Protein 4JGU (pdb70)

InterPro domains:
  IPR000601 PKD domain [PF18911] (728-806)
  IPR000601 PKD domain [PF18911] (814-897)
  IPR000601 PKD domain [PS50093] (727-808)
  IPR000601 PKD domain [PS50093] (816-905)
  IPR002169 Peptidase M9A/M9B, collagenase, bacterial [PF01752] (253-583)
  IPR002169 Peptidase M9A/M9B, collagenase, bacterial [PR00931] (114-132)
  IPR002169 Peptidase M9A/M9B, collagenase, bacterial [PR00931] (400-414)
  IPR002169 Peptidase M9A/M9B, collagenase, bacterial [PR00931] (417-433)
  IPR002169 Peptidase M9A/M9B, collagenase, bacterial [PR00931] (454-472)
  IPR002169 Peptidase M9A/M9B, collagenase, bacterial [PR00931] (480-495)
  IPR007280 Peptidase, C-terminal, archaeal/bacterial [PF04151] (937-1002)
  IPR013320 Concanavalin A-like lectin/glucanase domain superfamily [SSF49899] (644-787)
  IPR013661 Peptidase M9, collagenase, N-terminal domain [PF08453] (48-227)
  IPR013783 Immunoglobulin-like fold [G3DSA:2.60.40.10] (725-808)
  IPR013783 Immunoglobulin-like fold [G3DSA:2.60.40.10] (809-900)
  IPR022409 PKD/Chitinase domain [SM00089] (729-811)
  IPR022409 PKD/Chitinase domain [SM00089] (818-901)
  IPR035986 PKD domain superfamily [SSF49299] (751-805)
  IPR035986 PKD domain superfamily [SSF49299] (816-903)
  IPR041379 Collagenase ColG-like, catalytic helper subdomain [PF18496] (605-720)

Solvent-accessible surface area: 11789 Å² total; per-residue (Å²): 162,163,173,169,91,120,97,120,27,115,88,6,58,6,64,22,87,4,37,140,72,12,36,49,86,112,134,17,52,0,100,0,136,24,10,32,10,32,76,42,69,43,61,22,33,77,0,41,7,35,53,80,40,132,113,11,95,96,50,52,0,46,23,47,2,105,152,108,30,101,29,77,0,27,0,87,1,71,2,72,46,42,53,92,23,90,102,71,54,110,0,109,3,58,131,153,170,170,164,93,117,97,113,27,120,86,7,55,6,99,15,110,10,55,183,72,11,35,42,38,98,162,16,55,0,86,0,121,51,13,104,11,61,76,42,70,45,64,23,34,62,0,40,6,35,52,77,24,101,110,13,96,96,64,41,0,57,21,34,0,56,150,101,29,103,31,75,0,27,0,88,0,77,1,72,45,42,50,80,23,100,101,77,68,126,0,111,3,56,128

Structure (mmCIF, N/CA/C/O backbone):
data_4JGU
#
_entry.id   4JGU
#
_cell.length_a   49.387
_cell.length_b   38.869
_cell.length_c   54.657
_cell.angle_alpha   90.00
_cell.angle_beta   98.43
_cell.angle_gamma   90.00
#
_symmetry.space_group_name_H-M   'P 1 21 1'
#
loop_
_entity.id
_entity.type
_entity.pdbx_description
1 polymer 'ColH protein'
2 non-polymer 'CALCIUM ION'
3 non-polymer 'SULFATE ION'
4 water water
#
loop_
_atom_site.group_PDB
_atom_site.id
_atom_site.type_symbol
_atom_site.label_atom_id
_atom_site.label_alt_id
_atom_site.label_comp_id
_atom_site.label_asym_id
_atom_site.label_entity_id
_atom_site.label_seq_id
_atom_site.pdbx_PDB_ins_code
_atom_site.Cartn_x
_atom_site.Cartn_y
_atom_site.Cartn_z
_atom_site.occupancy
_atom_site.B_iso_or_equiv
_atom_site.auth_seq_id
_atom_site.auth_comp_id
_atom_site.auth_asym_id
_atom_site.auth_atom_id
_atom_site.pdbx_PDB_model_num
ATOM 1 N N . ALA A 1 1 ? 40.163 29.004 -39.199 1.00 30.04 766 ALA A N 1
ATOM 2 C CA . ALA A 1 1 ? 38.777 28.434 -39.118 1.00 26.15 766 ALA A CA 1
ATOM 3 C C . ALA A 1 1 ? 38.007 28.954 -37.879 1.00 23.39 766 ALA A C 1
ATOM 4 O O . ALA A 1 1 ? 38.536 28.865 -36.724 1.00 23.52 766 ALA A O 1
ATOM 6 N N . GLU A 1 2 ? 36.806 29.507 -38.100 1.00 20.85 767 GLU A N 1
ATOM 7 C CA . GLU A 1 2 ? 35.903 29.928 -36.983 1.00 20.72 767 GLU A CA 1
ATOM 8 C C . GLU A 1 2 ? 35.404 28.714 -36.191 1.00 17.33 767 GLU A C 1
ATOM 9 O O . GLU A 1 2 ? 35.199 27.653 -36.730 1.00 16.57 767 GLU A O 1
ATOM 15 N N . ILE A 1 3 ? 35.220 28.919 -34.896 1.00 15.46 768 ILE A N 1
ATOM 16 C CA . ILE A 1 3 ? 34.594 27.915 -34.078 1.00 12.70 768 ILE A CA 1
ATOM 17 C C . ILE A 1 3 ? 33.143 27.726 -34.521 1.00 13.18 768 ILE A C 1
ATOM 18 O O . ILE A 1 3 ? 32.381 28.705 -34.723 1.00 15.85 768 ILE A O 1
ATOM 23 N N . LYS A 1 4 ? 32.725 26.485 -34.686 1.00 11.20 769 LYS A N 1
ATOM 24 C CA . LYS A 1 4 ? 31.362 26.159 -35.086 1.00 12.18 769 LYS A CA 1
ATOM 25 C C . LYS A 1 4 ? 30.484 26.051 -33.854 1.00 11.24 769 LYS A C 1
ATOM 26 O O . LYS A 1 4 ? 30.858 25.457 -32.845 1.00 12.31 769 LYS A O 1
ATOM 32 N N . ASP A 1 5 ? 29.302 26.620 -33.941 1.00 10.63 770 ASP A N 1
ATOM 33 C CA . ASP A 1 5 ? 28.405 26.622 -32.823 1.00 9.15 770 ASP A CA 1
ATOM 34 C C . ASP A 1 5 ? 27.835 25.207 -32.587 1.00 9.58 770 ASP A C 1
ATOM 35 O O . ASP A 1 5 ? 27.539 24.467 -33.547 1.00 11.61 770 ASP A O 1
ATOM 40 N N . LEU A 1 6 ? 27.591 24.854 -31.334 1.00 10.21 771 LEU A N 1
ATOM 41 C CA . LEU A 1 6 ? 26.907 23.611 -30.973 1.00 9.70 771 LEU A CA 1
ATOM 42 C C . LEU A 1 6 ? 25.559 23.442 -31.645 1.00 11.49 771 LEU A C 1
ATOM 43 O O . LEU A 1 6 ? 25.096 22.292 -31.832 1.00 12.05 771 LEU A O 1
ATOM 48 N N . SER A 1 7 ? 24.876 24.547 -31.964 1.00 11.74 772 SER A N 1
ATOM 49 C CA . SER A 1 7 ? 23.586 24.428 -32.633 1.00 13.97 772 SER A CA 1
ATOM 50 C C . SER A 1 7 ? 23.671 23.790 -34.012 1.00 13.65 772 SER A C 1
ATOM 51 O O . SER A 1 7 ? 22.630 23.315 -34.520 1.00 16.49 772 SER A O 1
ATOM 54 N N . GLU A 1 8 ? 24.867 23.739 -34.617 1.00 12.96 773 GLU A N 1
ATOM 55 C CA . GLU A 1 8 ? 25.082 23.105 -35.938 1.00 13.68 773 GLU A CA 1
ATOM 56 C C . GLU A 1 8 ? 25.297 21.601 -35.814 1.00 11.58 773 GLU A C 1
ATOM 57 O O . GLU A 1 8 ? 25.401 20.892 -36.851 1.00 14.32 773 GLU A O 1
ATOM 63 N N . ASN A 1 9 ? 25.367 21.070 -34.579 1.00 9.42 774 ASN A N 1
ATOM 64 C CA . ASN A 1 9 ? 25.641 19.626 -34.403 1.00 9.60 774 ASN A CA 1
ATOM 65 C C . ASN A 1 9 ? 24.545 18.790 -34.991 1.00 12.14 774 ASN A C 1
ATOM 66 O O . ASN A 1 9 ? 23.363 19.028 -34.725 1.00 14.74 774 ASN A O 1
ATOM 71 N N . LYS A 1 10 ? 24.934 17.763 -35.729 1.00 9.71 775 LYS A N 1
ATOM 72 C CA . LYS A 1 10 ? 23.967 16.731 -36.182 1.00 9.53 775 LYS A CA 1
ATOM 73 C C . LYS A 1 10 ? 23.736 15.704 -35.088 1.00 10.03 775 LYS A C 1
ATOM 74 O O . LYS A 1 10 ? 24.684 15.216 -34.450 1.00 9.52 775 LYS A O 1
ATOM 80 N N . LEU A 1 11 ? 22.459 15.380 -34.866 1.00 10.24 776 LEU A N 1
ATOM 81 C CA . LEU A 1 11 ? 22.095 14.462 -33.797 1.00 10.55 776 LEU A CA 1
ATOM 82 C C . LEU A 1 11 ? 22.417 13.005 -34.209 1.00 9.67 776 LEU A C 1
ATOM 83 O O . LEU A 1 11 ? 22.443 12.640 -35.404 1.00 10.62 776 LEU A O 1
ATOM 88 N N . PRO A 1 12 ? 22.507 12.130 -33.223 1.00 9.25 777 PRO A N 1
ATOM 89 C CA . PRO A 1 12 ? 22.736 10.729 -33.517 1.00 9.17 777 PRO A CA 1
ATOM 90 C C . PRO A 1 12 ? 21.512 10.088 -34.198 1.00 8.76 777 PRO A C 1
ATOM 91 O O . PRO A 1 12 ? 20.344 10.486 -33.945 1.00 9.42 777 PRO A O 1
ATOM 95 N N . VAL A 1 13 ? 21.800 9.176 -35.120 1.00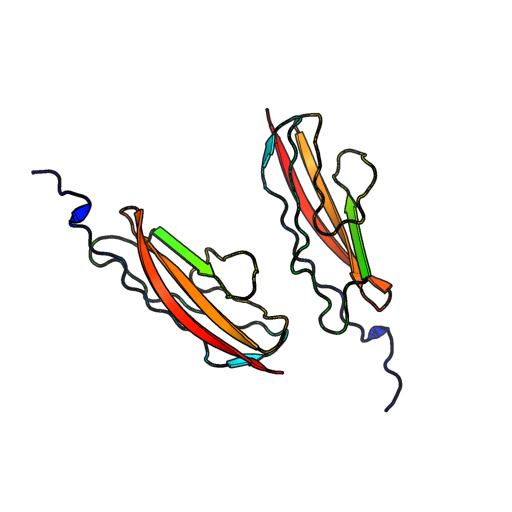 7.58 778 VAL A N 1
ATOM 96 C CA . VAL A 1 13 ? 20.789 8.416 -35.834 1.00 8.17 778 VAL A CA 1
ATOM 97 C C . VAL A 1 13 ? 20.708 7.013 -35.244 1.00 8.21 778 VAL A C 1
ATOM 98 O O . VAL A 1 13 ? 21.696 6.262 -35.271 1.00 7.67 778 VAL A O 1
ATOM 102 N N . ILE A 1 14 ? 19.553 6.669 -34.713 1.00 7.94 779 ILE A N 1
ATOM 103 C CA . ILE A 1 14 ? 19.388 5.412 -33.960 1.00 9.43 779 ILE A CA 1
ATOM 104 C C . ILE A 1 14 ? 18.985 4.263 -34.872 1.00 9.56 779 ILE A C 1
ATOM 105 O O . ILE A 1 14 ? 18.062 4.433 -35.722 1.00 10.19 779 ILE A O 1
ATOM 110 N N . TYR A 1 15 ? 19.718 3.145 -34.745 1.00 8.55 780 TYR A N 1
ATOM 111 C CA . TYR A 1 15 ? 19.263 1.892 -35.370 1.00 8.83 780 TYR A CA 1
ATOM 112 C C . TYR A 1 15 ? 18.896 1.012 -34.193 1.00 8.06 780 TYR A C 1
ATOM 113 O O . TYR A 1 15 ? 19.734 0.723 -33.314 1.00 10.66 780 TYR A O 1
ATOM 122 N N . MET A 1 16 ? 17.632 0.601 -34.130 1.00 8.35 781 MET A N 1
ATOM 123 C CA . MET A 1 16 ? 17.106 -0.085 -32.933 1.00 10.69 781 MET A CA 1
ATOM 124 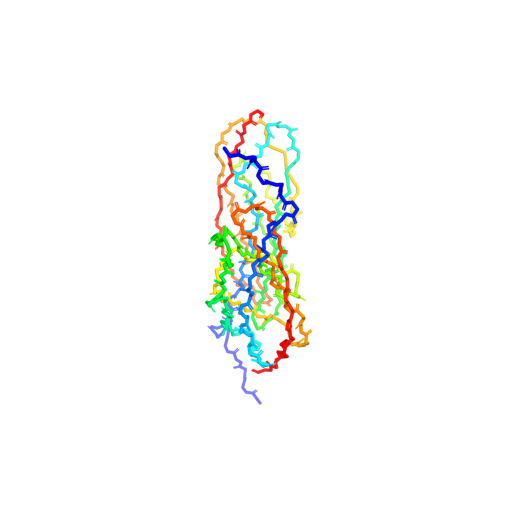C C . MET A 1 16 ? 16.384 -1.341 -33.382 1.00 11.28 781 MET A C 1
ATOM 125 O O . MET A 1 16 ? 15.402 -1.265 -34.127 1.00 14.80 781 MET A O 1
ATOM 130 N N . HIS A 1 17 ? 16.922 -2.485 -33.034 1.00 8.15 782 HIS A N 1
ATOM 131 C CA . HIS A 1 17 ? 16.261 -3.746 -33.376 1.00 10.11 782 HIS A CA 1
ATOM 132 C C . HIS A 1 17 ? 15.734 -4.426 -32.112 1.00 8.56 782 HIS A C 1
ATOM 133 O O . HIS A 1 17 ? 16.504 -4.877 -31.275 1.00 10.68 782 HIS A O 1
ATOM 140 N N . VAL A 1 18 ? 14.426 -4.394 -31.936 1.00 9.37 783 VAL A N 1
ATOM 141 C CA . VAL A 1 18 ? 13.721 -5.069 -30.873 1.00 8.71 783 VAL A CA 1
ATOM 142 C C . VAL A 1 18 ? 12.797 -6.084 -31.572 1.00 10.18 783 VAL A C 1
ATOM 143 O O . VAL A 1 18 ? 11.971 -5.707 -32.373 1.00 11.44 783 VAL A O 1
ATOM 147 N N . PRO A 1 19 ? 12.955 -7.405 -31.273 1.00 9.85 784 PRO A N 1
ATOM 148 C CA . PRO A 1 19 ? 11.992 -8.345 -31.937 1.00 11.63 784 PRO A CA 1
ATOM 149 C C . PRO A 1 19 ? 10.566 -8.087 -31.545 1.00 10.14 784 PRO A C 1
ATOM 150 O O . PRO A 1 19 ? 10.282 -7.581 -30.421 1.00 10.89 784 PRO A O 1
ATOM 154 N N . LYS A 1 20 ? 9.647 -8.385 -32.467 1.00 12.47 785 LYS A N 1
ATOM 155 C CA . LYS A 1 20 ? 8.248 -8.119 -32.184 1.00 13.34 785 LYS A CA 1
ATOM 156 C C . LYS A 1 20 ? 7.728 -9.024 -31.036 1.00 10.79 785 LYS A C 1
ATOM 157 O O . LYS A 1 20 ? 6.788 -8.625 -30.356 1.00 11.81 785 LYS A O 1
ATOM 163 N N . SER A 1 21 ? 8.339 -10.196 -30.858 1.00 11.65 786 SER A N 1
ATOM 164 C CA . SER A 1 21 ? 7.847 -11.197 -29.915 1.00 12.88 786 SER A CA 1
ATOM 165 C C . SER A 1 21 ? 9.034 -11.683 -29.076 1.00 11.81 786 SER A C 1
ATOM 166 O O . SER A 1 21 ? 10.192 -11.715 -29.536 1.00 14.01 786 SER A O 1
ATOM 169 N N . GLY A 1 22 ? 8.742 -12.070 -27.832 1.00 11.02 787 GLY A N 1
ATOM 170 C CA . GLY A 1 22 ? 9.695 -12.783 -27.016 1.00 13.12 787 GLY A CA 1
ATOM 171 C C . GLY A 1 22 ? 8.910 -13.694 -26.096 1.00 10.89 787 GLY A C 1
ATOM 172 O O . GLY A 1 22 ? 7.705 -13.613 -26.026 1.00 12.56 787 GLY A O 1
ATOM 173 N N . ALA A 1 23 ? 9.634 -14.570 -25.362 1.00 11.73 788 ALA A N 1
ATOM 174 C CA . ALA A 1 23 ? 9.003 -15.602 -24.563 1.00 10.97 788 ALA A CA 1
ATOM 175 C C . ALA A 1 23 ? 9.205 -15.341 -23.068 1.00 9.55 788 ALA A C 1
ATOM 176 O O . ALA A 1 23 ? 10.271 -14.888 -22.645 1.00 10.29 788 ALA A O 1
ATOM 178 N N . LEU A 1 24 ? 8.169 -15.644 -22.302 1.00 10.18 789 LEU A N 1
ATOM 179 C CA . LEU A 1 24 ? 8.214 -15.466 -20.873 1.00 9.76 789 LEU A CA 1
ATOM 180 C C . LEU A 1 24 ? 9.424 -16.174 -20.265 1.00 9.51 789 LEU A C 1
ATOM 181 O O . LEU A 1 24 ? 9.677 -17.349 -20.553 1.00 11.61 789 LEU A O 1
ATOM 186 N N . ASN A 1 25 ? 10.190 -15.449 -19.424 1.00 9.43 790 ASN A N 1
ATOM 187 C CA . ASN A 1 25 ? 11.328 -16.060 -18.715 1.00 11.70 790 ASN A CA 1
ATOM 188 C C . ASN A 1 25 ? 12.496 -16.519 -19.567 1.00 11.80 790 ASN A C 1
ATOM 189 O O . ASN A 1 25 ? 13.392 -17.200 -19.046 1.00 15.36 790 ASN A O 1
ATOM 194 N N . GLN A 1 26 ? 12.553 -16.091 -20.815 1.00 11.81 791 GLN A N 1
ATOM 195 C CA . GLN A 1 26 ? 13.629 -16.424 -21.731 1.00 12.07 791 GLN A CA 1
ATOM 196 C C . GLN A 1 26 ? 14.379 -15.199 -22.181 1.00 11.48 791 GLN A C 1
ATOM 197 O O . GLN A 1 26 ? 13.792 -14.203 -22.505 1.00 15.10 791 GLN A O 1
ATOM 203 N N . LYS A 1 27 ? 15.676 -15.262 -22.247 1.00 10.13 792 LYS A N 1
ATOM 204 C CA . LYS A 1 27 ? 16.496 -14.121 -22.676 1.00 9.44 792 LYS A CA 1
ATOM 205 C C . LYS A 1 27 ? 16.151 -13.690 -24.074 1.00 9.91 792 LYS A C 1
ATOM 206 O O . LYS A 1 27 ? 16.047 -14.515 -25.004 1.00 15.66 792 LYS A O 1
ATOM 214 N N . VAL A 1 28 ? 15.950 -12.387 -24.234 1.00 9.32 793 VAL A N 1
ATOM 215 C CA A VAL A 1 28 ? 15.860 -11.769 -25.567 0.70 9.93 793 VAL A CA 1
ATOM 216 C CA B VAL A 1 28 ? 15.848 -11.758 -25.556 0.30 9.23 793 VAL A CA 1
ATOM 217 C C . VAL A 1 28 ? 16.990 -10.742 -25.670 1.00 8.56 793 VAL A C 1
ATOM 218 O O . VAL A 1 28 ? 17.369 -10.155 -24.692 1.00 10.96 793 VAL A O 1
ATOM 225 N N . VAL A 1 29 ? 17.482 -10.509 -26.882 1.00 9.07 794 VAL A N 1
ATOM 226 C CA . VAL A 1 29 ? 18.552 -9.560 -27.129 1.00 7.06 794 VAL A CA 1
ATOM 227 C C . VAL A 1 29 ? 18.060 -8.445 -28.059 1.00 6.02 794 VAL A C 1
ATOM 228 O O . VAL A 1 29 ? 17.418 -8.720 -29.098 1.00 8.85 794 VAL A O 1
ATOM 232 N N . PHE A 1 30 ? 18.334 -7.182 -27.655 1.00 6.74 795 PHE A N 1
ATOM 233 C CA . PHE A 1 30 ? 18.023 -6.023 -28.470 1.00 5.73 795 PHE A CA 1
ATOM 234 C C . PHE A 1 30 ? 19.317 -5.470 -29.035 1.00 6.13 795 PHE A C 1
ATOM 235 O O . PHE A 1 30 ? 20.421 -5.609 -28.397 1.00 8.22 795 PHE A O 1
ATOM 243 N N . TYR A 1 31 ? 19.239 -4.870 -30.219 1.00 7.03 796 TYR A N 1
ATOM 244 C CA . TYR A 1 31 ? 20.472 -4.365 -30.832 1.00 7.62 796 TYR A CA 1
ATOM 245 C C . TYR A 1 31 ? 20.409 -2.881 -31.196 1.00 7.50 796 TYR A C 1
ATOM 246 O O . TYR A 1 31 ? 19.514 -2.431 -31.947 1.00 8.95 796 TYR A O 1
ATOM 255 N N . GLY A 1 32 ? 21.409 -2.157 -30.718 1.00 6.33 797 GLY A N 1
ATOM 256 C CA . GLY A 1 32 ? 21.631 -0.801 -31.156 1.00 6.70 797 GLY A CA 1
ATOM 257 C C . GLY A 1 32 ? 22.692 -0.673 -32.200 1.00 7.11 797 GLY A C 1
ATOM 258 O O . GLY A 1 32 ? 22.999 0.457 -32.615 1.00 7.47 797 GLY A O 1
ATOM 259 N N . LYS A 1 33 ? 23.302 -1.810 -32.612 1.00 7.15 798 LYS A N 1
ATOM 260 C CA . LYS A 1 33 ? 24.355 -1.827 -33.632 1.00 8.55 798 LYS A CA 1
ATOM 261 C C . LYS A 1 33 ? 23.946 -1.056 -34.862 1.00 7.11 798 LYS A C 1
ATOM 262 O O . LYS A 1 33 ? 22.818 -1.220 -35.363 1.00 8.98 798 LYS A O 1
ATOM 268 N N . GLY A 1 34 ? 24.884 -0.245 -35.350 1.00 7.29 799 GLY A N 1
ATOM 269 C CA . GLY A 1 34 ? 24.642 0.610 -36.516 1.00 7.59 799 GLY A CA 1
ATOM 270 C C . GLY A 1 34 ? 24.290 2.030 -36.167 1.00 6.26 799 GLY A C 1
ATOM 271 O O . GLY A 1 34 ? 24.479 2.929 -36.997 1.00 9.70 799 GLY A O 1
ATOM 272 N N . THR A 1 35 ? 23.796 2.259 -34.968 1.00 6.98 800 THR A N 1
ATOM 273 C CA . THR A 1 35 ? 23.557 3.627 -34.473 1.00 7.44 800 THR A CA 1
ATOM 274 C C . THR A 1 35 ? 24.854 4.439 -34.698 1.00 6.34 800 THR A C 1
ATOM 275 O O . THR A 1 35 ? 25.976 3.950 -34.462 1.00 8.06 800 THR A O 1
ATOM 279 N N . TYR A 1 36 ? 24.662 5.647 -35.202 1.00 7.08 801 TYR A N 1
ATOM 280 C CA . TYR A 1 36 ? 25.866 6.456 -35.605 1.00 7.31 801 TYR A CA 1
ATOM 281 C C . TYR A 1 36 ? 25.604 7.912 -35.457 1.00 7.05 801 TYR A C 1
ATOM 282 O O . TYR A 1 36 ? 24.439 8.343 -35.469 1.00 8.18 801 TYR A O 1
ATOM 291 N N . ASP A 1 37 ? 26.705 8.670 -35.387 1.00 7.55 802 ASP A N 1
ATOM 292 C CA . ASP A 1 37 ? 26.612 10.099 -35.337 1.00 9.34 802 ASP A CA 1
ATOM 293 C C . ASP A 1 37 ? 27.166 10.646 -36.655 1.00 10.41 802 ASP A C 1
ATOM 294 O O . ASP A 1 37 ? 28.373 10.510 -36.904 1.00 10.19 802 ASP A O 1
ATOM 299 N N . PRO A 1 38 ? 26.319 11.278 -37.496 1.00 8.82 803 PRO A N 1
ATOM 300 C CA . PRO A 1 38 ? 26.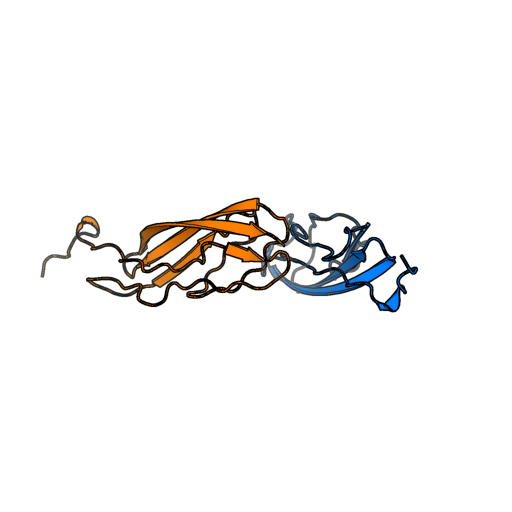809 11.686 -38.852 1.00 10.41 803 PRO A CA 1
ATOM 301 C C . PRO A 1 38 ? 28.060 12.572 -38.787 1.00 10.89 803 PRO A C 1
ATOM 302 O O . PRO A 1 38 ? 28.839 12.587 -39.752 1.00 13.66 803 PRO A O 1
ATOM 306 N N . ASP A 1 39 ? 28.214 13.386 -37.755 1.00 8.96 804 ASP A N 1
ATOM 307 C CA . ASP A 1 39 ? 29.370 14.280 -37.692 1.00 9.48 804 ASP A CA 1
ATOM 308 C C . ASP A 1 39 ? 30.203 14.096 -36.439 1.00 8.56 804 ASP A C 1
ATOM 309 O O . ASP A 1 39 ? 30.981 14.955 -36.028 1.00 11.21 804 ASP A O 1
ATOM 314 N N . GLY A 1 40 ? 30.230 12.878 -35.897 1.00 7.82 805 GLY A N 1
ATOM 315 C CA . GLY A 1 40 ? 30.991 12.629 -34.661 1.00 8.17 805 GLY A CA 1
ATOM 316 C C . GLY A 1 40 ? 30.983 11.173 -34.308 1.00 8.08 805 GLY A C 1
ATOM 317 O O . GLY A 1 40 ? 31.199 10.298 -35.170 1.00 10.12 805 GLY A O 1
ATOM 318 N N . SER A 1 41 ? 30.731 10.900 -33.037 1.00 7.47 806 SER A N 1
ATOM 319 C CA . SER A 1 41 ? 30.674 9.521 -32.614 1.00 8.70 806 SER A CA 1
ATOM 320 C C . SER A 1 41 ? 29.584 9.384 -31.552 1.00 6.71 806 SER A C 1
ATOM 321 O O . SER A 1 41 ? 29.144 10.361 -30.937 1.00 8.31 806 SER A O 1
ATOM 325 N N . ILE A 1 42 ? 29.215 8.131 -31.285 1.00 7.44 807 ILE A N 1
ATOM 326 C CA . ILE A 1 42 ? 28.260 7.816 -30.239 1.00 8.48 807 ILE A CA 1
ATOM 327 C C . ILE A 1 42 ? 28.960 7.762 -28.912 1.00 7.63 807 ILE A C 1
ATOM 328 O O . ILE A 1 42 ? 30.042 7.178 -28.782 1.00 10.24 807 ILE A O 1
ATOM 333 N N . ALA A 1 43 ? 28.383 8.449 -27.923 1.00 6.67 808 ALA A N 1
ATOM 334 C CA . ALA A 1 43 ? 28.941 8.485 -26.584 1.00 6.56 808 ALA A CA 1
ATOM 335 C C . ALA A 1 43 ? 28.205 7.623 -25.572 1.00 6.89 808 ALA A C 1
ATOM 336 O O . ALA A 1 43 ? 28.827 7.233 -24.583 1.00 9.71 808 ALA A O 1
ATOM 338 N N . GLY A 1 44 ? 26.917 7.326 -25.789 1.00 6.73 809 GLY A N 1
ATOM 339 C CA . GLY A 1 44 ? 26.202 6.473 -24.796 1.00 7.21 809 GLY A CA 1
ATOM 340 C C . GLY A 1 44 ? 24.825 6.035 -25.271 1.00 6.77 809 GLY A C 1
ATOM 341 O O . GLY A 1 44 ? 24.219 6.703 -26.130 1.00 7.84 809 GLY A O 1
ATOM 342 N N . TYR A 1 45 ? 24.395 4.902 -24.677 1.00 7.14 810 TYR A N 1
ATOM 343 C CA . TYR A 1 45 ? 23.105 4.299 -24.896 1.00 7.74 810 TYR A CA 1
ATOM 344 C C . TYR A 1 45 ? 22.359 4.223 -23.580 1.00 7.05 810 TYR A C 1
ATOM 345 O O . TYR A 1 45 ? 22.983 4.024 -22.512 1.00 7.46 810 TYR A O 1
ATOM 354 N N . GLN A 1 46 ? 21.027 4.300 -23.635 1.00 7.30 811 GLN A N 1
ATOM 355 C CA . GLN A 1 46 ? 20.217 4.097 -22.432 1.00 6.59 811 GLN A CA 1
ATOM 356 C C . GLN A 1 46 ? 18.909 3.403 -22.849 1.00 7.41 811 GLN A C 1
ATOM 357 O O . GLN A 1 46 ? 18.079 4.046 -23.533 1.00 7.23 811 GLN A O 1
ATOM 363 N N . TRP A 1 47 ? 18.768 2.134 -22.449 1.00 6.09 812 TRP A N 1
ATOM 364 C CA . TRP A 1 47 ? 17.562 1.357 -22.805 1.00 5.24 812 TRP A CA 1
ATOM 365 C C . TRP A 1 47 ? 16.648 1.276 -21.589 1.00 7.15 812 TRP A C 1
ATOM 366 O O . TRP A 1 47 ? 17.097 0.855 -20.516 1.00 7.67 812 TRP A O 1
ATOM 377 N N . ASP A 1 48 ? 15.391 1.597 -21.797 1.00 6.70 813 ASP A N 1
ATOM 378 C CA . ASP A 1 48 ? 14.330 1.338 -20.834 1.00 6.78 813 ASP A CA 1
ATOM 379 C C . ASP A 1 48 ? 13.559 0.143 -21.415 1.00 5.71 813 ASP A C 1
ATOM 380 O O . ASP A 1 48 ? 13.014 0.225 -22.526 1.00 7.20 813 ASP A O 1
ATOM 385 N N . PHE A 1 49 ? 13.555 -0.959 -20.692 1.00 6.70 814 PHE A N 1
ATOM 386 C CA . PHE A 1 49 ? 12.870 -2.195 -21.114 1.00 6.15 814 PHE A CA 1
ATOM 387 C C . PHE A 1 49 ? 11.377 -2.155 -21.017 1.00 6.06 814 PHE A C 1
ATOM 388 O O . PHE A 1 49 ? 10.672 -3.041 -21.568 1.00 7.45 814 PHE A O 1
ATOM 396 N N . GLY A 1 50 ? 10.862 -1.140 -20.334 1.00 7.05 815 GLY A N 1
ATOM 397 C CA . GLY A 1 50 ? 9.401 -0.951 -20.233 1.00 7.71 815 GLY A CA 1
ATOM 398 C C . GLY A 1 50 ? 8.719 -1.760 -19.135 1.00 8.22 815 GLY A C 1
ATOM 399 O O . GLY A 1 50 ? 7.481 -1.767 -19.090 1.00 9.78 815 GLY A O 1
ATOM 400 N N . ASP A 1 51 ? 9.495 -2.450 -18.308 1.00 7.69 816 ASP A N 1
ATOM 401 C CA . ASP A 1 51 ? 8.957 -3.310 -17.278 1.00 9.03 816 ASP A CA 1
ATOM 402 C C . ASP A 1 51 ? 9.416 -2.872 -15.851 1.00 8.13 816 ASP A C 1
ATOM 403 O O . ASP A 1 51 ? 9.249 -3.656 -14.913 1.00 11.78 816 ASP A O 1
ATOM 408 N N . GLY A 1 52 ? 9.981 -1.653 -15.703 1.00 8.38 817 GLY A N 1
ATOM 409 C CA . GLY A 1 52 ? 10.368 -1.174 -14.403 1.00 9.20 817 GLY A CA 1
ATOM 410 C C . GLY A 1 52 ? 11.761 -1.569 -13.985 1.00 9.47 817 GLY A C 1
ATOM 411 O O . GLY A 1 52 ? 12.188 -1.207 -12.900 1.00 11.71 817 GLY A O 1
ATOM 412 N N . SER A 1 53 ? 12.491 -2.273 -14.846 1.00 10.70 818 SER A N 1
ATOM 413 C CA . SER A 1 53 ? 13.850 -2.710 -14.548 1.00 9.53 818 SER A CA 1
ATOM 414 C C . SER A 1 53 ? 14.809 -1.532 -14.604 1.00 8.95 818 SER A C 1
ATOM 415 O O . SER A 1 53 ? 14.535 -0.496 -15.190 1.00 9.87 818 SER A O 1
ATOM 418 N N . ASP A 1 54 ? 15.968 -1.706 -14.016 1.00 9.99 819 ASP A N 1
ATOM 419 C CA . ASP A 1 54 ? 17.058 -0.705 -14.195 1.00 11.08 819 ASP A CA 1
ATOM 420 C C . ASP A 1 54 ? 17.355 -0.529 -15.696 1.00 9.56 819 ASP A C 1
ATOM 421 O O . ASP A 1 54 ? 17.356 -1.512 -16.433 1.00 9.73 819 ASP A O 1
ATOM 426 N N . PHE A 1 55 ? 17.607 0.694 -16.116 1.00 8.62 820 PHE A N 1
ATOM 427 C CA . PHE A 1 55 ? 17.968 0.919 -17.476 1.00 9.11 820 PHE A CA 1
ATOM 428 C C . PHE A 1 55 ? 19.332 0.275 -17.797 1.00 8.58 820 PHE A C 1
ATOM 429 O O . PHE A 1 55 ? 20.154 0.024 -16.897 1.00 12.87 820 PHE A O 1
ATOM 437 N N . SER A 1 56 ? 19.543 -0.009 -19.060 1.00 6.52 821 SER A N 1
ATOM 438 C CA . SER A 1 56 ? 20.833 -0.537 -19.518 1.00 6.61 821 SER A CA 1
ATOM 439 C C . SER A 1 56 ? 21.610 0.492 -20.319 1.00 6.74 821 SER A C 1
ATOM 440 O O . SER A 1 56 ? 21.064 1.191 -21.124 1.00 7.87 821 SER A O 1
ATOM 443 N N . SER A 1 57 ? 22.916 0.557 -20.077 1.00 7.34 822 SER A N 1
ATOM 444 C CA . SER A 1 57 ? 23.845 1.418 -20.818 1.00 6.82 822 SER A CA 1
ATOM 445 C C . SER A 1 57 ? 24.553 0.681 -21.947 1.00 5.97 822 SER A C 1
ATOM 446 O O . SER A 1 57 ? 25.439 1.231 -22.585 1.00 7.35 822 SER A O 1
ATOM 450 N N . GLU A 1 58 ? 24.129 -0.561 -22.206 1.00 6.55 823 GLU A N 1
ATOM 451 C CA . GLU A 1 58 ? 24.782 -1.404 -23.225 1.00 6.91 823 GLU A CA 1
ATOM 452 C C . GLU A 1 58 ? 24.316 -1.004 -24.634 1.00 7.54 823 GLU A C 1
ATOM 453 O O . GLU A 1 58 ? 23.213 -0.502 -24.803 1.00 7.75 823 GLU A O 1
ATOM 459 N N . GLN A 1 59 ? 25.114 -1.322 -25.645 1.00 6.32 824 GLN A N 1
ATOM 460 C CA . GLN A 1 59 ? 24.660 -1.143 -27.015 1.00 5.98 824 GLN A CA 1
ATOM 461 C C . GLN A 1 59 ? 23.600 -2.196 -27.347 1.00 5.30 824 GLN A C 1
ATOM 462 O O . GLN A 1 59 ? 22.605 -1.838 -28.012 1.00 6.29 824 GLN A O 1
ATOM 468 N N . ASN A 1 60 ? 23.862 -3.447 -26.977 1.00 6.00 825 ASN A N 1
ATOM 469 C CA . ASN A 1 60 ? 23.030 -4.571 -27.432 1.00 6.20 825 ASN A CA 1
ATOM 470 C C . ASN A 1 60 ? 22.662 -5.454 -26.203 1.00 6.13 825 ASN A C 1
ATOM 471 O O . ASN A 1 60 ? 23.214 -6.557 -25.978 1.00 7.55 825 ASN A O 1
ATOM 476 N N . PRO A 1 61 ? 21.744 -4.967 -25.359 1.00 6.83 826 PRO A N 1
ATOM 477 C CA . PRO A 1 61 ? 21.445 -5.626 -24.081 1.00 7.05 826 PRO A CA 1
ATOM 478 C C . PRO A 1 61 ? 20.625 -6.890 -24.248 1.00 6.35 826 PRO A C 1
ATOM 479 O O . PRO A 1 61 ? 19.752 -7.002 -25.132 1.00 7.50 826 PRO A O 1
ATOM 483 N N . SER A 1 62 ? 20.856 -7.853 -23.351 1.00 7.91 827 SER A N 1
ATOM 484 C CA . SER A 1 62 ? 19.946 -8.986 -23.216 1.00 7.85 827 SER A CA 1
ATOM 485 C C . SER A 1 62 ? 19.023 -8.688 -22.014 1.00 8.04 827 SER A C 1
ATOM 486 O O . SER A 1 62 ? 19.383 -7.950 -21.103 1.00 10.72 827 SER A O 1
ATOM 490 N N . HIS A 1 63 ? 17.862 -9.307 -22.023 1.00 7.37 828 HIS A N 1
ATOM 491 C CA . HIS A 1 63 ? 16.884 -9.030 -20.949 1.00 8.43 828 HIS A CA 1
ATOM 492 C C . HIS A 1 63 ? 15.917 -10.198 -20.856 1.00 7.94 828 HIS A C 1
ATOM 493 O O . HIS A 1 63 ? 15.658 -10.899 -21.864 1.00 9.56 828 HIS A O 1
ATOM 500 N N . VAL A 1 64 ? 15.419 -10.432 -19.652 1.00 8.45 829 VAL A N 1
ATOM 501 C CA . VAL A 1 64 ? 14.383 -11.455 -19.412 1.00 8.22 829 VAL A CA 1
ATOM 502 C C . VAL A 1 64 ? 13.136 -10.737 -18.932 1.00 8.07 829 VAL A C 1
ATOM 503 O O . VAL A 1 64 ? 13.149 -10.033 -17.911 1.00 10.59 829 VAL A O 1
ATOM 507 N N . TYR A 1 65 ? 12.002 -10.931 -19.631 1.00 7.42 830 TYR A N 1
ATOM 508 C CA . TYR A 1 65 ? 10.757 -10.405 -19.149 1.00 6.34 830 TYR A CA 1
ATOM 509 C C . TYR A 1 65 ? 10.018 -11.503 -18.333 1.00 7.26 830 TYR A C 1
ATOM 510 O O . TYR A 1 65 ? 9.920 -12.649 -18.778 1.00 8.91 830 TYR A O 1
ATOM 519 N N . THR A 1 66 ? 9.549 -11.146 -17.150 1.00 8.05 831 THR A N 1
ATOM 520 C CA . THR A 1 66 ? 9.020 -12.119 -16.185 1.00 7.84 831 THR A CA 1
ATOM 521 C C . THR A 1 66 ? 7.537 -12.097 -16.037 1.00 8.44 831 THR A C 1
ATOM 522 O O . THR A 1 66 ? 6.979 -12.751 -15.139 1.00 9.73 831 THR A O 1
ATOM 526 N N . LYS A 1 67 ? 6.856 -11.415 -16.952 1.00 8.08 832 LYS A N 1
ATOM 527 C CA . LYS A 1 67 ? 5.385 -11.497 -17.075 1.00 8.24 832 LYS A CA 1
ATOM 528 C C . LYS A 1 67 ? 4.986 -11.338 -18.535 1.00 8.02 832 LYS A C 1
ATOM 529 O O . LYS A 1 67 ? 5.629 -10.588 -19.262 1.00 8.99 832 LYS A O 1
ATOM 535 N N . LYS A 1 68 ? 3.943 -12.048 -18.980 1.00 8.84 833 LYS A N 1
ATOM 536 C CA . LYS A 1 68 ? 3.398 -11.807 -20.316 1.00 8.37 833 LYS A CA 1
ATOM 537 C C . LYS A 1 68 ? 2.872 -10.402 -20.437 1.00 10.89 833 LYS A C 1
ATOM 538 O O . LYS A 1 68 ? 2.446 -9.811 -19.438 1.00 13.26 833 LYS A O 1
ATOM 544 N N . GLY A 1 69 ? 2.856 -9.898 -21.668 1.00 12.56 834 GLY A N 1
ATOM 545 C CA . GLY A 1 69 ? 2.258 -8.558 -21.916 1.00 13.67 834 GLY A CA 1
ATOM 546 C C . GLY A 1 69 ? 3.000 -7.859 -23.028 1.00 10.45 834 GLY A C 1
ATOM 547 O O . GLY A 1 69 ? 3.937 -8.430 -23.602 1.00 11.67 834 GLY A O 1
ATOM 548 N N . GLU A 1 70 ? 2.614 -6.618 -23.288 1.00 12.72 835 GLU A N 1
ATOM 549 C CA . GLU A 1 70 ? 3.264 -5.802 -24.316 1.00 12.33 835 GLU A CA 1
ATOM 550 C C . GLU A 1 70 ? 4.071 -4.753 -23.573 1.00 12.88 835 GLU A C 1
ATOM 551 O O . GLU A 1 70 ? 3.580 -4.213 -22.574 1.00 16.93 835 GLU A O 1
ATOM 557 N N . TYR A 1 71 ? 5.320 -4.546 -23.969 1.00 9.08 836 TYR A N 1
ATOM 558 C CA . TYR A 1 71 ? 6.204 -3.617 -23.308 1.00 8.61 836 TYR A CA 1
ATOM 559 C C . TYR A 1 71 ? 6.702 -2.617 -24.323 1.00 8.36 836 TYR A C 1
ATOM 560 O O . TYR A 1 71 ? 7.072 -3.036 -25.460 1.00 10.26 836 TYR A O 1
ATOM 569 N N . THR A 1 72 ? 6.723 -1.353 -23.911 1.00 8.29 837 THR A N 1
ATOM 570 C CA . THR A 1 72 ? 7.343 -0.307 -24.745 1.00 7.24 837 THR A CA 1
ATOM 571 C C . THR A 1 72 ? 8.807 -0.206 -24.337 1.00 9.17 837 THR A C 1
ATOM 572 O O . THR A 1 72 ? 9.131 0.081 -23.162 1.00 8.98 837 THR A O 1
ATOM 576 N N . VAL A 1 73 ? 9.681 -0.358 -25.334 1.00 7.86 838 VAL A N 1
ATOM 577 C CA . VAL A 1 73 ? 11.113 -0.249 -25.134 1.00 7.96 838 VAL A CA 1
ATOM 578 C C . VAL A 1 73 ? 11.521 1.116 -25.650 1.00 7.68 838 VAL A C 1
ATOM 579 O O . VAL A 1 73 ? 11.205 1.474 -26.777 1.00 8.45 838 VAL A O 1
ATOM 583 N N . THR A 1 74 ? 12.261 1.850 -24.819 1.00 7.21 839 THR A N 1
ATOM 584 C CA . THR A 1 74 ? 12.747 3.153 -25.253 1.00 9.23 839 THR A CA 1
ATOM 585 C C . THR A 1 74 ? 14.259 3.164 -25.258 1.00 7.43 839 THR A C 1
ATOM 586 O O . THR A 1 74 ? 14.865 2.794 -24.259 1.00 10.35 839 THR A O 1
ATOM 590 N N . LEU A 1 75 ? 14.852 3.628 -26.368 1.00 7.69 840 LEU A N 1
ATOM 591 C CA . LEU A 1 75 ? 16.292 3.809 -26.456 1.00 7.21 840 LEU A CA 1
ATOM 592 C C . LEU A 1 75 ? 16.614 5.260 -26.649 1.00 7.82 840 LEU A C 1
ATOM 593 O O . LEU A 1 75 ? 16.130 5.859 -27.649 1.00 8.27 840 LEU A O 1
ATOM 598 N N . ARG A 1 76 ? 17.420 5.825 -25.717 1.00 7.45 841 ARG A N 1
ATOM 599 C CA . ARG A 1 76 ? 17.975 7.156 -25.881 1.00 8.29 841 ARG A CA 1
ATOM 600 C C . ARG A 1 76 ? 19.466 7.047 -26.123 1.00 7.40 841 ARG A C 1
ATOM 601 O O . ARG A 1 76 ? 20.130 6.172 -25.530 1.00 8.03 841 ARG A O 1
ATOM 609 N N . VAL A 1 77 ? 19.972 7.879 -27.054 1.00 7.56 842 VAL A N 1
ATOM 610 C CA . VAL A 1 77 ? 21.413 7.826 -27.410 1.00 7.76 842 VAL A CA 1
ATOM 611 C C . VAL A 1 77 ? 21.953 9.214 -27.337 1.00 7.47 842 VAL A C 1
ATOM 612 O O . VAL A 1 77 ? 21.314 10.179 -27.780 1.00 8.53 842 VAL A O 1
ATOM 616 N N . MET A 1 78 ? 23.172 9.334 -26.839 1.00 7.21 843 MET A N 1
ATOM 617 C CA . MET A 1 78 ? 23.904 10.612 -26.749 1.00 8.60 843 MET A CA 1
ATOM 618 C C . MET A 1 78 ? 25.089 10.568 -27.705 1.00 7.53 843 MET A C 1
ATOM 619 O O . MET A 1 78 ? 25.797 9.534 -27.779 1.00 8.16 843 MET A O 1
ATOM 624 N N . ASP A 1 79 ? 25.380 11.686 -28.370 1.00 8.28 844 ASP A N 1
ATOM 625 C CA . ASP A 1 79 ? 26.556 11.760 -29.221 1.00 6.78 844 ASP A CA 1
ATOM 626 C C . ASP A 1 79 ? 27.730 12.457 -28.535 1.00 8.23 844 ASP A C 1
ATOM 627 O O . ASP A 1 79 ? 27.645 12.796 -27.330 1.00 8.60 844 ASP A O 1
ATOM 632 N N . SER A 1 80 ? 28.788 12.689 -29.309 1.00 6.82 845 SER A N 1
ATOM 633 C CA . SER A 1 80 ? 30.028 13.247 -28.780 1.00 7.58 845 SER A CA 1
ATOM 634 C C . SER A 1 80 ? 29.934 14.773 -28.513 1.00 8.05 845 SER A C 1
ATOM 635 O O . SER A 1 80 ? 30.907 15.369 -28.079 1.00 9.20 845 SER A O 1
ATOM 638 N N . SER A 1 81 ? 28.755 15.401 -28.749 1.00 7.63 846 SER A N 1
ATOM 639 C CA . SER A 1 81 ? 28.488 16.751 -28.359 1.00 9.88 846 SER A CA 1
ATOM 640 C C . SER A 1 81 ? 27.480 16.815 -27.225 1.00 10.17 846 SER A C 1
ATOM 641 O O . SER A 1 81 ? 27.003 17.949 -26.886 1.00 13.32 846 SER A O 1
ATOM 644 N N . GLY A 1 82 ? 27.142 15.667 -26.607 1.00 9.02 847 GLY A N 1
ATOM 645 C CA . GLY A 1 82 ? 26.205 15.669 -25.504 1.00 11.60 847 GLY A CA 1
ATOM 646 C C . GLY A 1 82 ? 24.736 15.834 -25.872 1.00 12.12 847 GLY A C 1
ATOM 647 O O . GLY A 1 82 ? 23.912 16.051 -24.996 1.00 17.24 847 GLY A O 1
ATOM 648 N N . GLN A 1 83 ? 24.401 15.689 -27.166 1.00 10.70 848 GLN A N 1
ATOM 649 C CA . GLN A 1 83 ? 23.065 15.867 -27.655 1.00 10.05 848 GLN A CA 1
ATOM 650 C C . GLN A 1 83 ? 22.412 14.513 -27.945 1.00 9.74 848 GLN A C 1
ATOM 651 O O . GLN A 1 83 ? 23.109 13.483 -28.227 1.00 9.69 848 GLN A O 1
ATOM 657 N N . MET A 1 84 ? 21.087 14.486 -27.842 1.00 11.36 849 MET A N 1
ATOM 658 C CA . MET A 1 84 ? 20.375 13.179 -27.770 1.00 10.13 849 MET A CA 1
ATOM 659 C C . MET A 1 84 ? 19.330 12.951 -28.843 1.00 10.64 849 MET A C 1
ATOM 660 O O . MET A 1 84 ? 18.762 13.910 -29.394 1.00 12.21 849 MET A O 1
ATOM 665 N N . SER A 1 85 ? 19.118 11.656 -29.138 1.00 9.53 850 SER A N 1
ATOM 666 C CA . SER A 1 85 ? 17.965 11.202 -29.962 1.00 8.35 850 SER A CA 1
ATOM 667 C C . SER A 1 85 ? 17.285 10.077 -29.167 1.00 8.40 850 SER A C 1
ATOM 668 O O . SER A 1 85 ? 17.893 9.462 -28.292 1.00 9.00 850 SER A O 1
ATOM 671 N N . GLU A 1 86 ? 16.058 9.779 -29.539 1.00 9.12 851 GLU A N 1
ATOM 672 C CA . GLU A 1 86 ? 15.301 8.704 -28.912 1.00 10.57 851 GLU A CA 1
ATOM 673 C C . GLU A 1 86 ? 14.446 7.952 -29.968 1.00 9.09 851 GLU A C 1
ATOM 674 O O . GLU A 1 86 ? 13.992 8.520 -30.982 1.00 11.75 851 GLU A O 1
ATOM 680 N N . LYS A 1 87 ? 14.165 6.680 -29.712 1.00 10.51 852 LYS A N 1
ATOM 681 C CA . LYS A 1 87 ? 13.262 5.844 -30.507 1.00 9.51 852 LYS A CA 1
ATOM 682 C C . LYS A 1 87 ? 12.582 4.872 -29.561 1.00 7.75 852 LYS A C 1
ATOM 683 O O . LYS A 1 87 ? 13.153 4.512 -28.526 1.00 9.14 852 LYS A O 1
ATOM 689 N N . THR A 1 88 ? 11.380 4.402 -29.954 1.00 8.62 853 THR A N 1
ATOM 690 C CA . THR A 1 88 ? 10.711 3.381 -29.210 1.00 9.40 853 THR A CA 1
ATOM 691 C C . THR A 1 88 ? 10.305 2.245 -30.109 1.00 8.63 853 THR A C 1
ATOM 692 O O . THR 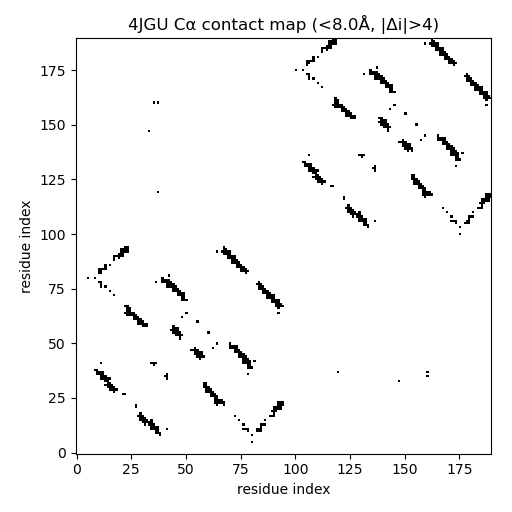A 1 88 ? 10.114 2.433 -31.329 1.00 11.68 853 THR A O 1
ATOM 696 N N . MET A 1 89 ? 10.127 1.065 -29.489 1.00 8.26 854 MET A N 1
ATOM 697 C CA . MET A 1 89 ? 9.583 -0.122 -30.170 1.00 7.89 854 MET A CA 1
ATOM 698 C C . MET A 1 89 ? 8.746 -0.885 -29.179 1.00 7.95 854 MET A C 1
ATOM 699 O O . MET A 1 89 ? 8.849 -0.641 -27.979 1.00 10.47 854 MET A O 1
ATOM 707 N N . LYS A 1 90 ? 7.917 -1.795 -29.645 1.00 8.06 855 LYS A N 1
ATOM 708 C CA . LYS A 1 90 ? 7.098 -2.637 -28.751 1.00 8.93 855 LYS A CA 1
ATOM 709 C C . LYS A 1 90 ? 7.510 -4.088 -28.890 1.00 8.71 855 LYS A C 1
ATOM 710 O O . LYS A 1 90 ? 7.772 -4.580 -30.010 1.00 9.41 855 LYS A O 1
ATOM 716 N N . ILE A 1 91 ? 7.575 -4.787 -27.729 1.00 7.89 856 ILE A N 1
ATOM 717 C CA . ILE A 1 91 ? 7.731 -6.236 -27.741 1.00 8.37 856 ILE A CA 1
ATOM 718 C C . ILE A 1 91 ? 6.568 -6.907 -27.032 1.00 9.52 856 ILE A C 1
ATOM 719 O O . ILE A 1 91 ? 6.125 -6.410 -25.983 1.00 9.59 856 ILE A O 1
ATOM 724 N N . LYS A 1 92 ? 6.034 -7.966 -27.635 1.00 8.70 857 LYS A N 1
ATOM 725 C CA . LYS A 1 92 ? 4.937 -8.719 -27.004 1.00 8.82 857 LYS A CA 1
ATOM 726 C C . LYS A 1 92 ? 5.493 -9.993 -26.432 1.00 8.89 857 LYS A C 1
ATOM 727 O O . LYS A 1 92 ? 6.098 -10.829 -27.177 1.00 10.69 857 LY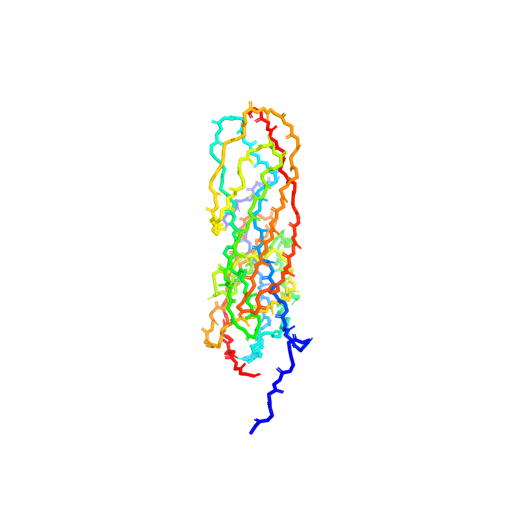S A O 1
ATOM 733 N N . ILE A 1 93 ? 5.328 -10.206 -25.098 1.00 8.71 858 ILE A N 1
ATOM 734 C CA . ILE A 1 93 ? 5.874 -11.376 -24.421 1.00 7.39 858 ILE A CA 1
ATOM 735 C C . ILE A 1 93 ? 4.750 -12.363 -24.243 1.00 9.40 858 ILE A C 1
ATOM 736 O O . ILE A 1 93 ? 3.709 -12.020 -23.638 1.00 10.66 858 ILE A O 1
ATOM 741 N N . THR A 1 94 ? 4.941 -13.583 -24.752 1.00 9.10 859 THR A N 1
ATOM 742 C CA . THR A 1 94 ? 3.922 -14.655 -24.609 1.00 10.62 859 THR A CA 1
ATOM 743 C C . THR A 1 94 ? 4.592 -15.834 -23.930 1.00 10.72 859 THR A C 1
ATOM 744 O O . THR A 1 94 ? 5.820 -15.818 -23.722 1.00 14.13 859 THR A O 1
ATOM 748 N N . ASP A 1 95 ? 3.857 -16.889 -23.630 1.00 12.04 860 ASP A N 1
ATOM 749 C CA . ASP A 1 95 ? 4.510 -18.085 -23.083 1.00 16.32 860 ASP A CA 1
ATOM 750 C C . ASP A 1 95 ? 5.476 -18.692 -24.055 1.00 17.56 860 ASP A C 1
ATOM 751 O O . ASP A 1 95 ? 5.322 -18.563 -25.267 1.00 18.70 860 ASP A O 1
ATOM 757 N N . ALA B 1 1 ? -3.430 -35.009 -64.564 1.00 33.07 766 ALA B N 1
ATOM 758 C CA . ALA B 1 1 ? -2.060 -34.719 -65.091 1.00 31.25 766 ALA B CA 1
ATOM 759 C C . ALA B 1 1 ? -0.996 -35.156 -64.043 1.00 30.28 766 ALA B C 1
ATOM 760 O O . ALA B 1 1 ? -1.259 -35.093 -62.794 1.00 28.58 766 ALA B O 1
ATOM 762 N N . GLU B 1 2 ? 0.170 -35.646 -64.479 1.00 27.89 767 GLU B N 1
ATOM 763 C CA . GLU B 1 2 ? 1.187 -35.964 -63.494 1.00 25.07 767 GLU B CA 1
ATOM 764 C C . GLU B 1 2 ? 1.525 -34.607 -62.798 1.00 18.99 767 GLU B C 1
ATOM 765 O O . GLU B 1 2 ? 1.660 -33.528 -63.425 1.00 19.78 767 GLU B O 1
ATOM 771 N N . ILE B 1 3 ? 1.849 -34.754 -61.532 1.00 16.81 768 ILE B N 1
ATOM 772 C CA . ILE B 1 3 ? 2.369 -33.659 -60.748 1.00 14.25 768 ILE B CA 1
ATOM 773 C C . ILE B 1 3 ? 3.811 -33.431 -61.202 1.00 13.21 768 ILE B C 1
ATOM 774 O O . ILE B 1 3 ? 4.630 -34.398 -61.281 1.00 18.03 768 ILE B O 1
ATOM 779 N N . LYS B 1 4 ? 4.143 -32.160 -61.483 1.00 10.44 769 LYS B N 1
ATOM 780 C CA . LYS B 1 4 ? 5.503 -31.795 -61.910 1.00 10.19 769 LYS B CA 1
ATOM 781 C C . LYS B 1 4 ? 6.411 -31.667 -60.700 1.00 10.11 769 LYS B C 1
ATOM 782 O O . LYS B 1 4 ? 6.029 -31.095 -59.677 1.00 11.06 769 LYS B O 1
ATOM 788 N N . ASP B 1 5 ? 7.610 -32.198 -60.818 1.00 9.06 770 ASP B N 1
ATOM 789 C CA . ASP B 1 5 ? 8.516 -32.135 -59.715 1.00 9.05 770 ASP B CA 1
ATOM 790 C C . ASP B 1 5 ? 9.042 -30.673 -59.548 1.00 8.47 770 ASP B C 1
ATOM 791 O O . ASP B 1 5 ? 9.242 -29.941 -60.560 1.00 9.29 770 ASP B O 1
ATOM 796 N N . LEU B 1 6 ? 9.253 -30.267 -58.302 1.00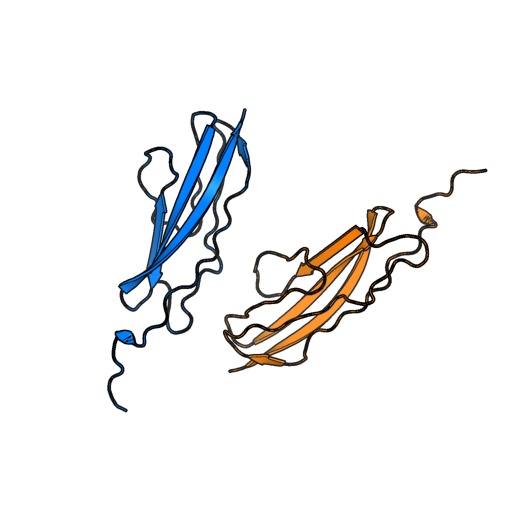 9.36 771 LEU B N 1
ATOM 797 C CA . LEU B 1 6 ? 9.963 -28.996 -58.000 1.00 8.74 771 LEU B CA 1
ATOM 798 C C . LEU B 1 6 ? 11.289 -28.832 -58.739 1.00 8.63 771 LEU B C 1
ATOM 799 O O . LEU B 1 6 ? 11.694 -27.693 -59.012 1.00 10.16 771 LEU B O 1
ATOM 804 N N . SER B 1 7 ? 11.946 -29.917 -59.095 1.00 10.74 772 SER B N 1
ATOM 805 C CA . SER B 1 7 ? 13.196 -29.845 -59.827 1.00 12.19 772 SER B CA 1
ATOM 806 C C . SER B 1 7 ? 13.047 -29.192 -61.192 1.00 11.27 772 SER B C 1
ATOM 807 O O . SER B 1 7 ? 14.052 -28.690 -61.725 1.00 15.32 772 SER B O 1
ATOM 810 N N . GLU B 1 8 ? 11.835 -29.116 -61.724 1.00 9.56 773 GLU B N 1
ATOM 811 C CA . GLU B 1 8 ? 11.559 -28.551 -63.063 1.00 11.11 773 GLU B CA 1
ATOM 812 C C . GLU B 1 8 ? 11.368 -27.040 -62.983 1.00 8.85 773 GLU B C 1
ATOM 813 O O . GLU B 1 8 ? 11.287 -26.350 -64.012 1.00 11.71 773 GLU B O 1
ATOM 819 N N . ASN B 1 9 ? 11.248 -26.499 -61.782 1.00 7.49 774 ASN B N 1
ATOM 820 C CA . ASN B 1 9 ? 10.955 -25.086 -61.666 1.00 8.49 774 ASN B CA 1
ATOM 821 C C . ASN B 1 9 ? 12.042 -24.207 -62.302 1.00 8.49 774 ASN B C 1
ATOM 822 O O . ASN B 1 9 ? 13.230 -24.438 -62.103 1.00 10.45 774 ASN B O 1
ATOM 827 N N . LYS B 1 10 ? 11.609 -23.134 -62.987 1.00 7.67 775 LYS B N 1
ATOM 828 C CA . LYS B 1 10 ? 12.535 -22.121 -63.479 1.00 7.99 775 LYS B CA 1
ATOM 829 C C . LYS B 1 10 ? 12.735 -21.013 -62.409 1.00 7.75 775 LYS B C 1
ATOM 830 O O . LYS B 1 10 ? 11.800 -20.576 -61.724 1.00 7.16 775 LYS B O 1
ATOM 836 N N . LEU B 1 11 ? 13.993 -20.645 -62.197 1.00 8.58 776 LEU B N 1
ATOM 837 C CA . LEU B 1 11 ? 14.359 -19.737 -61.138 1.00 9.36 776 LEU B CA 1
ATOM 838 C C . LEU B 1 11 ? 14.104 -18.276 -61.539 1.00 7.88 776 LEU B C 1
ATOM 839 O O . LEU B 1 11 ? 14.021 -17.944 -62.759 1.00 9.57 776 LEU B O 1
ATOM 844 N N . PRO B 1 12 ? 13.924 -17.376 -60.535 1.00 7.94 777 PRO B N 1
ATOM 845 C CA . PRO B 1 12 ? 13.691 -15.977 -60.869 1.00 8.38 777 PRO B CA 1
ATOM 846 C C . PRO B 1 12 ? 14.835 -15.356 -61.696 1.00 7.28 777 PRO B C 1
ATOM 847 O O . PRO B 1 12 ? 16.037 -15.741 -61.541 1.00 8.33 777 PRO B O 1
ATOM 851 N N . VAL B 1 13 ? 14.452 -14.418 -62.557 1.00 7.02 778 VAL B N 1
ATOM 852 C CA . VAL B 1 13 ? 15.388 -13.623 -63.363 1.00 6.44 778 VAL B CA 1
ATOM 853 C C . VAL B 1 13 ? 15.483 -12.259 -62.721 1.00 6.06 778 VAL B C 1
ATOM 854 O O . VAL B 1 13 ? 14.495 -11.535 -62.622 1.00 7.31 778 VAL B O 1
ATOM 858 N N . ILE B 1 14 ? 16.683 -11.934 -62.224 1.00 7.10 779 ILE B N 1
ATOM 859 C CA . ILE B 1 14 ? 16.879 -10.716 -61.437 1.00 5.65 779 ILE B CA 1
ATOM 860 C C . ILE B 1 14 ? 17.339 -9.572 -62.357 1.00 6.04 779 ILE B C 1
ATOM 861 O O . ILE B 1 14 ? 18.231 -9.754 -63.197 1.00 8.11 779 ILE B O 1
ATOM 866 N N . TYR B 1 15 ? 16.749 -8.381 -62.129 1.00 6.07 780 TYR B N 1
ATOM 867 C CA . TYR B 1 15 ? 17.272 -7.140 -62.625 1.00 6.67 780 TYR B CA 1
ATOM 868 C C . TYR B 1 15 ? 17.671 -6.348 -61.422 1.00 6.81 780 TYR B C 1
ATOM 869 O O . TYR B 1 15 ? 16.849 -6.071 -60.534 1.00 8.50 780 TYR B O 1
ATOM 878 N N . MET B 1 16 ? 18.928 -5.932 -61.352 1.00 7.26 781 MET B N 1
ATOM 879 C CA . MET B 1 16 ? 19.457 -5.310 -60.117 1.00 6.31 781 MET B CA 1
ATOM 880 C C . MET B 1 16 ? 20.218 -4.028 -60.536 1.00 7.78 781 MET B C 1
ATOM 881 O O . MET B 1 16 ? 21.088 -4.064 -61.435 1.00 10.83 781 MET B O 1
ATOM 886 N N . HIS B 1 17 ? 19.823 -2.908 -59.952 1.00 6.75 782 HIS B N 1
ATOM 887 C CA . HIS B 1 17 ? 20.511 -1.638 -60.246 1.00 6.97 782 HIS B CA 1
ATOM 888 C C . HIS B 1 17 ? 21.057 -1.069 -58.949 1.00 8.20 782 HIS B C 1
ATOM 889 O O . HIS B 1 17 ? 20.315 -0.787 -57.974 1.00 7.90 782 HIS B O 1
ATOM 896 N N . VAL B 1 18 ? 22.381 -0.934 -58.929 1.00 7.42 783 VAL B N 1
ATOM 897 C CA . VAL B 1 18 ? 23.087 -0.378 -57.750 1.00 6.18 783 VAL B CA 1
ATOM 898 C C . VAL B 1 18 ? 24.045 0.613 -58.425 1.00 7.90 783 VAL B C 1
ATOM 899 O O . VAL B 1 18 ? 24.863 0.181 -59.279 1.00 8.27 783 VAL B O 1
ATOM 903 N N . PRO B 1 19 ? 24.031 1.908 -58.029 1.00 6.30 784 PRO B N 1
ATOM 904 C CA . PRO B 1 19 ? 25.001 2.829 -58.605 1.00 8.25 784 PRO B CA 1
ATOM 905 C C . PRO B 1 19 ? 26.411 2.454 -58.319 1.00 8.02 784 PRO B C 1
ATOM 906 O O . PRO B 1 19 ? 26.701 1.907 -57.249 1.00 8.29 784 PRO B O 1
ATOM 910 N N . LYS B 1 20 ? 27.329 2.845 -59.204 1.00 8.06 785 LYS B N 1
ATOM 911 C CA . LYS B 1 20 ? 28.748 2.483 -58.967 1.00 8.22 785 LYS B CA 1
ATOM 912 C C . LYS B 1 20 ? 29.298 3.301 -57.782 1.00 7.86 785 LYS B C 1
ATOM 913 O O . LYS B 1 20 ? 30.225 2.840 -57.137 1.00 8.87 785 LYS B O 1
ATOM 919 N N . SER B 1 21 ? 28.709 4.490 -57.534 1.00 9.95 786 SER B N 1
ATOM 920 C CA . SER B 1 21 ? 29.170 5.391 -56.504 1.00 10.31 786 SER B CA 1
ATOM 921 C C . SER B 1 21 ? 28.011 5.840 -55.647 1.00 10.55 786 SER B C 1
ATOM 922 O O . SER B 1 21 ? 26.853 5.951 -56.111 1.00 12.40 786 SER B O 1
ATOM 926 N N . GLY B 1 22 ? 28.319 6.130 -54.387 1.00 9.00 787 GLY B N 1
ATOM 927 C CA . GLY B 1 22 ? 27.356 6.832 -53.533 1.00 10.37 787 GLY B CA 1
ATOM 928 C C . GLY B 1 22 ? 28.101 7.727 -52.538 1.00 7.80 787 GLY B C 1
ATOM 929 O O . GLY B 1 22 ? 29.341 7.696 -52.521 1.00 9.13 787 GLY B O 1
ATOM 930 N N . ALA B 1 23 ? 27.369 8.552 -51.795 1.00 10.18 788 ALA B N 1
ATOM 931 C CA . ALA B 1 23 ? 27.972 9.510 -50.908 1.00 9.93 788 ALA B CA 1
ATOM 932 C C . ALA B 1 23 ? 27.762 9.159 -49.448 1.00 8.91 788 ALA B C 1
ATOM 933 O O . ALA B 1 23 ? 26.682 8.755 -49.047 1.00 8.68 788 ALA B O 1
ATOM 935 N N . LEU B 1 24 ? 28.809 9.389 -48.664 1.00 7.26 789 LEU B N 1
ATOM 936 C CA . LEU B 1 24 ? 28.732 9.155 -47.222 1.00 7.97 789 LEU B CA 1
ATOM 937 C C . LEU B 1 24 ? 27.566 9.878 -46.612 1.00 7.58 789 LEU B C 1
ATOM 938 O O . LEU B 1 24 ? 27.367 11.065 -46.882 1.00 9.80 789 LEU B O 1
ATOM 943 N N . ASN B 1 25 ? 26.794 9.155 -45.776 1.00 8.10 790 ASN B N 1
ATOM 944 C CA . ASN B 1 25 ? 25.687 9.768 -45.009 1.00 8.85 790 ASN B CA 1
ATOM 945 C C . ASN B 1 25 ? 24.492 10.177 -45.835 1.00 7.55 790 ASN B C 1
ATOM 946 O O . ASN B 1 25 ? 23.579 10.770 -45.285 1.00 12.96 790 ASN B O 1
ATOM 951 N N . GLN B 1 26 ? 24.493 9.847 -47.130 1.00 8.70 791 GLN B N 1
ATOM 952 C CA . GLN B 1 26 ? 23.413 10.251 -47.992 1.00 10.73 791 GLN B CA 1
ATOM 953 C C . GLN B 1 26 ? 22.630 9.057 -48.502 1.00 9.71 791 GLN B C 1
ATOM 954 O O . GLN B 1 26 ? 23.189 8.019 -48.785 1.00 15.03 791 GLN B O 1
ATOM 960 N N . LYS B 1 27 ? 21.332 9.187 -48.622 1.00 10.27 792 LYS B N 1
ATOM 961 C CA . LYS B 1 27 ? 20.515 8.078 -49.130 1.00 10.03 792 LYS B CA 1
ATOM 962 C C . LYS B 1 27 ? 20.884 7.739 -50.585 1.00 11.34 792 LYS B C 1
ATOM 963 O O . LYS B 1 27 ? 20.986 8.629 -51.461 1.00 14.45 792 LYS B O 1
ATOM 969 N N . VAL B 1 28 ? 21.028 6.457 -50.836 1.00 9.24 793 VAL B N 1
ATOM 970 C CA . VAL B 1 28 ? 21.162 5.928 -52.242 1.00 8.19 793 VAL B CA 1
ATOM 971 C C . VAL B 1 28 ? 20.065 4.920 -52.462 1.00 6.95 793 VAL B C 1
ATOM 972 O O . VAL B 1 28 ? 19.683 4.232 -51.514 1.00 8.77 793 VAL B O 1
ATOM 976 N N . VAL B 1 29 ? 19.469 4.889 -53.663 1.00 8.98 794 VAL B N 1
ATOM 977 C CA . VAL B 1 29 ? 18.336 3.996 -53.917 1.00 8.91 794 VAL B CA 1
ATOM 978 C C . VAL B 1 29 ? 18.827 2.882 -54.877 1.00 6.57 794 VAL B C 1
ATOM 979 O O . VAL B 1 29 ? 19.505 3.143 -55.882 1.00 8.97 794 VAL B O 1
ATOM 983 N N . PHE B 1 30 ? 18.523 1.642 -54.494 1.00 5.76 795 PHE B N 1
ATOM 984 C CA . PHE B 1 30 ? 18.793 0.504 -55.335 1.00 5.42 795 PHE B CA 1
ATOM 985 C C . PHE B 1 30 ? 17.472 -0.014 -55.900 1.00 6.33 795 PHE B C 1
ATOM 986 O O . PHE B 1 30 ? 16.422 0.154 -55.265 1.00 7.36 795 PHE B O 1
ATOM 994 N N . TYR B 1 31 ? 17.531 -0.686 -57.044 1.00 5.79 796 TYR B N 1
ATOM 995 C CA . TYR B 1 31 ? 16.289 -1.202 -57.660 1.00 6.20 796 TYR B CA 1
ATOM 996 C C . TYR B 1 31 ? 16.368 -2.648 -58.034 1.00 4.80 796 TYR B C 1
ATOM 997 O O . TYR B 1 31 ? 17.325 -3.130 -58.623 1.00 7.19 796 TYR B O 1
ATOM 1006 N N . GLY B 1 32 ? 15.275 -3.367 -57.723 1.00 5.35 797 GLY B N 1
ATOM 1007 C CA . GLY B 1 32 ? 15.010 -4.732 -58.173 1.00 5.85 797 GLY B CA 1
ATOM 1008 C C . GLY B 1 32 ? 13.920 -4.746 -59.226 1.00 6.11 797 GLY B C 1
ATOM 1009 O O . GLY B 1 32 ? 13.541 -5.841 -59.678 1.00 7.69 797 GLY B O 1
ATOM 1010 N N . LYS B 1 33 ? 13.419 -3.570 -59.664 1.00 7.51 798 LYS B N 1
ATOM 1011 C CA . LYS B 1 33 ? 12.317 -3.472 -60.620 1.00 10.07 798 LYS B CA 1
ATOM 1012 C C . LYS B 1 33 ? 12.673 -4.248 -61.892 1.00 7.99 798 LYS B C 1
ATOM 1013 O O . LYS B 1 33 ? 13.831 -4.145 -62.430 1.00 9.35 798 LYS B O 1
ATOM 1019 N N . GLY B 1 34 ? 11.701 -4.984 -62.392 1.00 7.32 799 GLY B N 1
ATOM 1020 C CA . GLY B 1 34 ? 11.896 -5.823 -63.618 1.00 9.29 799 GLY B CA 1
ATOM 1021 C C . GLY B 1 34 ? 12.114 -7.287 -63.314 1.00 6.56 799 GLY B C 1
ATOM 1022 O O . GLY B 1 34 ? 11.861 -8.127 -64.131 1.00 8.83 799 GLY B O 1
ATOM 1023 N N . THR B 1 35 ? 12.570 -7.573 -62.111 1.00 6.51 800 THR B N 1
ATOM 1024 C CA . THR B 1 35 ? 12.769 -8.972 -61.673 1.00 6.38 800 THR B CA 1
ATOM 1025 C C . THR B 1 35 ? 11.447 -9.745 -61.876 1.00 5.96 800 THR B C 1
ATOM 1026 O O . THR B 1 35 ? 10.373 -9.236 -61.548 1.00 7.53 800 THR B O 1
ATOM 1030 N N . TYR B 1 36 ? 11.565 -10.937 -62.432 1.00 6.11 801 TYR B N 1
ATOM 1031 C CA . TYR B 1 36 ? 10.310 -11.720 -62.730 1.00 6.11 801 TYR B CA 1
ATOM 1032 C C . TYR B 1 36 ? 10.631 -13.183 -62.706 1.00 6.12 801 TYR B C 1
ATOM 1033 O O . TYR B 1 36 ? 11.808 -13.576 -62.704 1.00 6.70 801 TYR B O 1
ATOM 1042 N N . ASP B 1 37 ? 9.583 -14.003 -62.594 1.00 6.70 802 ASP B N 1
ATOM 1043 C CA . ASP B 1 37 ? 9.723 -15.449 -62.572 1.00 6.52 802 ASP B CA 1
ATOM 1044 C C . ASP B 1 37 ? 9.171 -15.955 -63.918 1.00 6.64 802 ASP B C 1
ATOM 1045 O O . ASP B 1 37 ? 7.962 -15.837 -64.188 1.00 9.07 802 ASP B O 1
ATOM 1050 N N . PRO B 1 38 ? 10.023 -16.617 -64.739 1.00 7.54 803 PRO B N 1
ATOM 1051 C CA . PRO B 1 38 ? 9.558 -17.107 -66.052 1.00 7.88 803 PRO B CA 1
ATOM 1052 C C . PRO B 1 38 ? 8.365 -18.049 -66.011 1.00 8.17 803 PRO B C 1
ATOM 1053 O O . PRO B 1 38 ? 7.633 -18.106 -67.012 1.00 12.55 803 PRO B O 1
ATOM 1057 N N . ASP B 1 39 ? 8.169 -18.774 -64.921 1.00 7.60 804 ASP B N 1
ATOM 1058 C CA . ASP B 1 39 ? 7.056 -19.725 -64.874 1.00 8.79 804 ASP B CA 1
ATOM 1059 C C . ASP B 1 39 ? 6.189 -19.540 -63.653 1.00 6.53 804 ASP B C 1
ATOM 1060 O O . ASP B 1 39 ? 5.481 -20.450 -63.209 1.00 10.47 804 ASP B O 1
ATOM 1065 N N . GLY B 1 40 ? 6.230 -18.335 -63.079 1.00 7.17 805 GLY B N 1
ATOM 1066 C CA . GLY B 1 40 ? 5.460 -18.129 -61.824 1.00 7.47 805 GLY B CA 1
ATOM 1067 C C . GLY B 1 40 ? 5.435 -16.680 -61.458 1.00 6.30 805 GLY B C 1
ATOM 1068 O O . GLY B 1 40 ? 5.238 -15.829 -62.318 1.00 10.00 805 GLY B O 1
ATOM 1069 N N . SER B 1 41 ? 5.674 -16.400 -60.180 1.00 6.58 806 SER B N 1
ATOM 1070 C CA . SER B 1 41 ? 5.675 -15.048 -59.672 1.00 8.54 806 SER B CA 1
ATOM 1071 C C . SER B 1 41 ? 6.806 -14.869 -58.669 1.00 7.77 806 SER B C 1
ATOM 1072 O O . SER B 1 41 ? 7.319 -15.846 -58.103 1.00 7.37 806 SER B O 1
ATOM 1076 N N . ILE B 1 42 ? 7.168 -13.623 -58.454 1.00 6.49 807 ILE B N 1
ATOM 1077 C CA . ILE B 1 42 ? 8.162 -13.301 -57.378 1.00 6.33 807 ILE B CA 1
ATOM 1078 C C . ILE B 1 42 ? 7.481 -13.255 -56.047 1.00 6.66 807 ILE B C 1
ATOM 1079 O O . ILE B 1 42 ? 6.416 -12.644 -55.910 1.00 10.15 807 ILE B O 1
ATOM 1084 N N . ALA B 1 43 ? 8.084 -13.928 -55.088 1.00 7.02 808 ALA B N 1
ATOM 1085 C CA . ALA B 1 43 ? 7.551 -13.995 -53.720 1.00 7.62 808 ALA B CA 1
ATOM 1086 C C . ALA B 1 43 ? 8.275 -13.070 -52.745 1.00 6.67 808 ALA B C 1
ATOM 1087 O O . ALA B 1 43 ? 7.685 -12.631 -51.787 1.00 8.36 808 ALA B O 1
ATOM 1089 N N . GLY B 1 44 ? 9.585 -12.806 -52.935 1.00 6.85 809 GLY B N 1
ATOM 1090 C CA . GLY B 1 44 ? 10.307 -11.917 -51.991 1.00 7.05 809 GLY B CA 1
ATOM 1091 C C . GLY B 1 44 ? 11.677 -11.545 -52.433 1.00 5.67 809 GLY B C 1
ATOM 1092 O O . GLY B 1 44 ? 12.274 -12.217 -53.313 1.00 7.31 809 GLY B O 1
ATOM 1093 N N . TYR B 1 45 ? 12.163 -10.470 -51.828 1.00 6.21 810 TYR B N 1
ATOM 1094 C CA . TYR B 1 45 ? 13.478 -9.864 -52.075 1.00 5.52 810 TYR B CA 1
ATOM 1095 C C . TYR B 1 45 ? 14.258 -9.869 -50.760 1.00 6.20 810 TYR B C 1
ATOM 1096 O O . TYR B 1 45 ? 13.679 -9.680 -49.675 1.00 6.86 810 TYR B O 1
ATOM 1105 N N . GLN B 1 46 ? 15.603 -10.006 -50.832 1.00 5.97 811 GLN B N 1
ATOM 1106 C CA . GLN B 1 46 ? 16.486 -9.844 -49.674 1.00 5.84 811 GLN B CA 1
ATOM 1107 C C . GLN B 1 46 ? 17.759 -9.181 -50.109 1.00 5.22 811 GLN B C 1
ATOM 1108 O O . GLN B 1 46 ? 18.532 -9.782 -50.865 1.00 6.83 811 GLN B O 1
ATOM 1114 N N . TRP B 1 47 ? 17.947 -7.931 -49.661 1.00 4.76 812 TRP B N 1
ATOM 1115 C CA . TRP B 1 47 ? 19.129 -7.160 -50.028 1.00 6.17 812 TRP B CA 1
ATOM 1116 C C . TRP B 1 47 ? 20.066 -7.173 -48.816 1.00 5.47 812 TRP B C 1
ATOM 1117 O O . TRP B 1 47 ? 19.682 -6.769 -47.729 1.00 6.88 812 TRP B O 1
ATOM 1128 N N . ASP B 1 48 ? 21.305 -7.592 -49.058 1.00 5.83 813 ASP B N 1
ATOM 1129 C CA . ASP B 1 48 ? 22.431 -7.409 -48.136 1.00 5.53 813 ASP B CA 1
ATOM 1130 C C . ASP B 1 48 ? 23.236 -6.215 -48.660 1.00 5.10 813 ASP B C 1
ATOM 1131 O O . ASP B 1 48 ? 23.787 -6.298 -49.765 1.00 6.54 813 ASP B O 1
ATOM 1136 N N . PHE B 1 49 ? 23.327 -5.144 -47.858 1.00 6.00 814 PHE B N 1
ATOM 1137 C CA . PHE B 1 49 ? 24.022 -3.933 -48.313 1.00 5.43 814 PHE B CA 1
ATOM 1138 C C . PHE B 1 49 ? 25.525 -4.045 -48.217 1.00 6.07 814 PHE B C 1
ATOM 1139 O O . PHE B 1 49 ? 26.244 -3.141 -48.711 1.00 6.74 814 PHE B O 1
ATOM 1147 N N . GLY B 1 50 ? 26.029 -5.106 -47.533 1.00 6.64 815 GLY B N 1
ATOM 1148 C CA . GLY B 1 50 ? 27.466 -5.340 -47.496 1.00 8.06 815 GLY B CA 1
ATOM 1149 C C . GLY B 1 50 ? 28.180 -4.597 -46.352 1.00 7.16 815 GLY B C 1
ATOM 1150 O O . GLY B 1 50 ? 29.406 -4.658 -46.275 1.00 8.22 815 GLY B O 1
ATOM 1151 N N . ASP B 1 51 ? 27.412 -3.937 -45.475 1.00 6.60 816 ASP B N 1
ATOM 1152 C CA . ASP B 1 51 ? 27.952 -3.114 -44.421 1.00 9.13 816 ASP B CA 1
ATOM 1153 C C . ASP B 1 51 ? 27.554 -3.630 -43.020 1.00 8.07 816 ASP B C 1
ATOM 1154 O O . ASP B 1 51 ? 27.781 -2.907 -42.034 1.00 11.88 816 ASP B O 1
ATOM 1159 N N . GLY B 1 52 ? 26.983 -4.811 -42.922 1.00 8.85 817 GLY B N 1
ATOM 1160 C CA . GLY B 1 52 ? 26.565 -5.339 -41.623 1.00 9.37 817 GLY B CA 1
ATOM 1161 C C . GLY B 1 52 ? 25.256 -4.862 -41.131 1.00 9.66 817 GLY B C 1
ATOM 1162 O O . GLY B 1 52 ? 24.792 -5.350 -40.078 1.00 12.47 817 GLY B O 1
ATOM 1163 N N . SER B 1 53 ? 24.562 -4.034 -41.931 1.00 8.72 818 SER B N 1
ATOM 1164 C CA . SER B 1 53 ? 23.240 -3.564 -41.514 1.00 9.21 818 SER B CA 1
ATOM 1165 C C . SER B 1 53 ? 22.159 -4.637 -41.705 1.00 9.70 818 SER B C 1
ATOM 1166 O O . SER B 1 53 ? 22.409 -5.633 -42.405 1.00 9.47 818 SER B O 1
ATOM 1169 N N . ASP B 1 54 ? 20.993 -4.426 -41.103 1.00 10.40 819 ASP B N 1
ATOM 1170 C CA . ASP B 1 54 ? 19.903 -5.381 -41.259 1.00 9.95 819 ASP B CA 1
ATOM 1171 C C . ASP B 1 54 ? 19.553 -5.524 -42.786 1.00 8.63 819 ASP B C 1
ATOM 1172 O O . ASP B 1 54 ? 19.578 -4.523 -43.508 1.00 10.15 819 ASP B O 1
ATOM 1177 N N . PHE B 1 55 ? 19.253 -6.736 -43.222 1.00 8.38 820 PHE B N 1
ATOM 1178 C CA . PHE B 1 55 ? 18.876 -6.895 -44.615 1.00 6.42 820 PHE B CA 1
ATOM 1179 C C . PHE B 1 55 ? 17.534 -6.214 -44.883 1.00 7.50 820 PHE B C 1
ATOM 1180 O O . PHE B 1 55 ? 16.701 -6.056 -43.989 1.00 11.08 820 PHE B O 1
ATOM 1188 N N . SER B 1 56 ? 17.280 -5.828 -46.143 1.00 7.42 821 SER B N 1
ATOM 1189 C CA . SER B 1 56 ? 15.959 -5.293 -46.533 1.00 5.70 821 SER B CA 1
ATOM 1190 C C . SER B 1 56 ? 15.178 -6.290 -47.348 1.00 5.45 821 SER B C 1
ATOM 1191 O O . SER B 1 56 ? 15.723 -6.988 -48.225 1.00 7.10 821 SER B O 1
ATOM 1194 N N . SER B 1 57 ? 13.890 -6.342 -47.063 1.00 5.87 822 SER B N 1
ATOM 1195 C CA . SER B 1 57 ? 12.923 -7.109 -47.851 1.00 6.61 822 SER B CA 1
ATOM 1196 C C . SER B 1 57 ? 12.196 -6.320 -48.945 1.00 5.70 822 SER B C 1
ATOM 1197 O O . SER B 1 57 ? 11.263 -6.820 -49.582 1.00 7.47 822 SER B O 1
ATOM 1201 N N . GLU B 1 58 ? 12.632 -5.078 -49.188 1.00 6.16 823 GLU B N 1
ATOM 1202 C CA . GLU B 1 58 ? 12.015 -4.215 -50.146 1.00 5.59 823 GLU B CA 1
ATOM 1203 C C . GLU B 1 58 ? 12.450 -4.580 -51.569 1.00 5.91 823 GLU B C 1
ATOM 1204 O O . GLU B 1 58 ? 13.557 -5.137 -51.775 1.00 7.38 823 GLU B O 1
ATOM 1210 N N . GLN B 1 59 ? 11.616 -4.255 -52.558 1.00 6.09 824 GLN B N 1
ATOM 1211 C CA . GLN B 1 59 ? 12.083 -4.380 -53.930 1.00 5.41 824 GLN B CA 1
ATOM 1212 C C . GLN B 1 59 ? 13.162 -3.366 -54.293 1.00 4.56 824 GLN B C 1
ATOM 1213 O O . GLN B 1 59 ? 14.182 -3.725 -54.959 1.00 6.31 824 GLN B O 1
ATOM 1219 N N . ASN B 1 60 ? 12.942 -2.110 -53.890 1.00 5.95 825 ASN B N 1
ATOM 1220 C CA . ASN B 1 60 ? 13.778 -0.976 -54.294 1.00 5.09 825 ASN B CA 1
ATOM 1221 C C . ASN B 1 60 ? 14.151 -0.171 -53.049 1.00 6.67 825 ASN B C 1
ATOM 1222 O O . ASN B 1 60 ? 13.646 0.916 -52.801 1.00 7.04 825 ASN B O 1
ATOM 1227 N N . PRO B 1 61 ? 15.076 -0.703 -52.225 1.00 5.57 826 PRO B N 1
ATOM 1228 C CA . PRO B 1 61 ? 15.389 -0.057 -50.968 1.00 6.92 826 PRO B CA 1
ATOM 1229 C C . PRO B 1 61 ? 16.236 1.197 -51.116 1.00 7.13 826 PRO B C 1
ATOM 1230 O O . PRO B 1 61 ? 17.137 1.292 -51.998 1.00 7.37 826 PRO B O 1
ATOM 1234 N N . SER B 1 62 ? 16.017 2.146 -50.189 1.00 7.29 827 SER B N 1
ATOM 1235 C CA . SER B 1 62 ? 16.975 3.238 -49.946 1.00 7.26 827 SER B CA 1
ATOM 1236 C C . SER B 1 62 ? 17.879 2.861 -48.811 1.00 6.94 827 SER B C 1
ATOM 1237 O O . SER B 1 62 ? 17.497 2.164 -47.880 1.00 10.62 827 SER B O 1
ATOM 1241 N N . HIS B 1 63 ? 19.147 3.285 -48.885 1.00 7.21 828 HIS B N 1
ATOM 1242 C CA . HIS B 1 63 ? 20.100 2.938 -47.804 1.00 6.69 828 HIS B CA 1
ATOM 1243 C C . HIS B 1 63 ? 21.058 4.098 -47.597 1.00 6.66 828 HIS B C 1
ATOM 1244 O O . HIS B 1 63 ? 21.376 4.813 -48.557 1.00 8.46 828 HIS B O 1
ATOM 1251 N N . VAL B 1 64 ? 21.571 4.231 -46.395 1.00 7.13 829 VAL B N 1
ATOM 1252 C CA . VAL B 1 64 ? 22.647 5.189 -46.069 1.00 6.21 829 VAL B CA 1
ATOM 1253 C C . VAL B 1 64 ? 23.861 4.405 -45.614 1.00 7.32 829 VAL B C 1
ATOM 1254 O O . VAL B 1 64 ? 23.788 3.590 -44.676 1.00 8.50 829 VAL B O 1
ATOM 1258 N N . TYR B 1 65 ? 24.993 4.593 -46.316 1.00 6.03 830 TYR B N 1
ATOM 1259 C CA . TYR B 1 65 ? 26.257 4.075 -45.865 1.00 5.67 830 TYR B CA 1
ATOM 1260 C C . TYR B 1 65 ? 26.966 5.093 -44.999 1.00 6.70 830 TYR B C 1
ATOM 1261 O O . TYR B 1 65 ? 27.054 6.289 -45.382 1.00 7.45 830 TYR B O 1
ATOM 1270 N N . THR B 1 66 ? 27.512 4.634 -43.877 1.00 6.51 831 THR B N 1
ATOM 1271 C CA . THR B 1 66 ? 27.977 5.544 -42.827 1.00 8.57 831 THR B CA 1
ATOM 1272 C C . THR B 1 66 ? 29.473 5.528 -42.658 1.00 8.56 831 THR B C 1
ATOM 1273 O O . THR B 1 66 ? 30.001 6.224 -41.768 1.00 9.21 831 THR B O 1
ATOM 1277 N N . LYS B 1 67 ? 30.170 4.830 -43.563 1.00 9.66 832 LYS B N 1
ATOM 1278 C CA . LYS B 1 67 ? 31.653 4.845 -43.625 1.00 7.77 832 LYS B CA 1
ATOM 1279 C C . LYS B 1 67 ? 32.012 4.768 -45.114 1.00 7.47 832 LYS B C 1
ATOM 1280 O O . LYS B 1 67 ? 31.376 4.035 -45.896 1.00 9.22 832 LYS B O 1
ATOM 1286 N N . LYS B 1 68 ? 33.047 5.525 -45.509 1.00 7.81 833 LYS B N 1
ATOM 1287 C CA . LYS B 1 68 ? 33.574 5.418 -46.848 1.00 8.17 833 LYS B CA 1
ATOM 1288 C C . LYS B 1 68 ? 34.160 4.015 -47.059 1.00 9.18 833 LYS B C 1
ATOM 1289 O O . LYS B 1 68 ? 34.576 3.345 -46.097 1.00 12.32 833 LYS B O 1
ATOM 1295 N N . GLY B 1 69 ? 34.116 3.566 -48.328 1.00 7.67 834 GLY B N 1
ATOM 1296 C CA . GLY B 1 69 ? 34.692 2.318 -48.739 1.00 9.22 834 GLY B CA 1
ATOM 1297 C C . 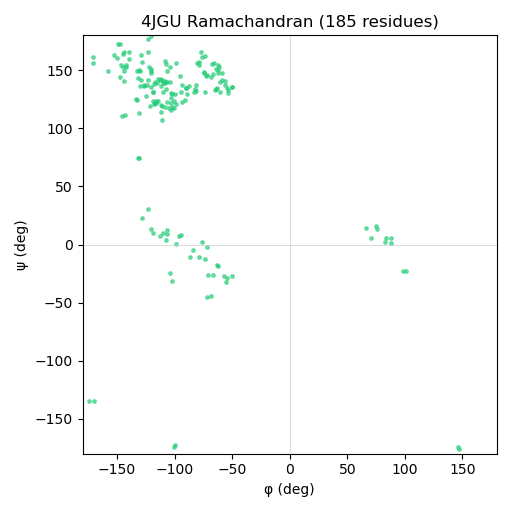GLY B 1 69 ? 33.933 1.641 -49.812 1.00 7.86 834 GLY B C 1
ATOM 1298 O O . GLY B 1 69 ? 32.998 2.218 -50.358 1.00 10.24 834 GLY B O 1
ATOM 1299 N N . GLU B 1 70 ? 34.370 0.436 -50.134 1.00 9.91 835 GLU B N 1
ATOM 1300 C CA . GLU B 1 70 ? 33.696 -0.328 -51.164 1.00 8.82 835 GLU B CA 1
ATOM 1301 C C . GLU B 1 70 ? 32.852 -1.408 -50.487 1.00 8.42 835 GLU B C 1
ATOM 1302 O O . GLU B 1 70 ? 33.309 -2.043 -49.521 1.00 11.69 835 GLU B O 1
ATOM 1308 N N . TYR B 1 71 ? 31.652 -1.636 -51.003 1.00 6.65 836 TYR B N 1
ATOM 1309 C CA . TYR B 1 71 ? 30.770 -2.616 -50.406 1.00 6.79 836 TYR B CA 1
ATOM 1310 C C . TYR B 1 71 ? 30.221 -3.532 -51.533 1.00 6.87 836 TYR B C 1
ATOM 1311 O O . TYR B 1 71 ? 29.857 -3.058 -52.625 1.00 7.60 836 TYR B O 1
ATOM 1320 N N . THR B 1 72 ? 30.079 -4.801 -51.197 1.00 6.75 837 THR B N 1
ATOM 1321 C CA . THR B 1 72 ? 29.402 -5.752 -52.060 1.00 5.92 837 THR B CA 1
ATOM 1322 C C . THR B 1 72 ? 27.942 -5.837 -51.652 1.00 6.05 837 THR B C 1
ATOM 1323 O O . THR B 1 72 ? 27.645 -6.170 -50.472 1.00 7.37 837 THR B O 1
ATOM 1327 N N . VAL B 1 73 ? 27.059 -5.553 -52.638 1.00 5.83 838 VAL B N 1
ATOM 1328 C CA . VAL B 1 73 ? 25.610 -5.665 -52.403 1.00 6.52 838 VAL B CA 1
ATOM 1329 C C . VAL B 1 73 ? 25.154 -6.981 -52.984 1.00 5.86 838 VAL B C 1
ATOM 1330 O O . VAL B 1 73 ? 25.472 -7.293 -54.143 1.00 7.04 838 VAL B O 1
ATOM 1334 N N . THR B 1 74 ? 24.431 -7.762 -52.196 1.00 6.31 839 THR B N 1
ATOM 1335 C CA . THR B 1 74 ? 23.935 -9.072 -52.639 1.00 7.49 839 THR B CA 1
ATOM 1336 C C . THR B 1 74 ? 22.407 -9.048 -52.601 1.00 6.38 839 THR B C 1
ATOM 1337 O O . THR B 1 74 ? 21.832 -8.746 -51.566 1.00 9.03 839 THR B O 1
ATOM 1341 N N . LEU B 1 75 ? 21.772 -9.344 -53.741 1.00 6.73 840 LEU B N 1
ATOM 1342 C CA . LEU B 1 75 ? 20.300 -9.444 -53.818 1.00 6.91 840 LEU B CA 1
ATOM 1343 C C . LEU B 1 75 ? 19.926 -10.879 -54.074 1.00 6.17 840 LEU B C 1
ATOM 1344 O O . LEU B 1 75 ? 20.378 -11.479 -55.064 1.00 6.43 840 LEU B O 1
ATOM 1349 N N . ARG B 1 76 ? 19.157 -11.439 -53.143 1.00 6.70 841 ARG B N 1
ATOM 1350 C CA . ARG B 1 76 ? 18.576 -12.786 -53.349 1.00 6.97 841 ARG B CA 1
ATOM 1351 C C . ARG B 1 76 ? 17.073 -12.657 -53.500 1.00 6.01 841 ARG B C 1
ATOM 1352 O O . ARG B 1 76 ? 16.446 -11.806 -52.861 1.00 6.74 841 ARG B O 1
ATOM 1360 N N . VAL B 1 77 ? 16.533 -13.390 -54.470 1.00 5.76 842 VAL B N 1
ATOM 1361 C CA . VAL B 1 77 ? 15.082 -13.272 -54.802 1.00 6.31 842 VAL B CA 1
ATOM 1362 C C . VAL B 1 77 ? 14.500 -14.668 -54.748 1.00 5.97 842 VAL B C 1
ATOM 1363 O O . VAL B 1 77 ? 15.070 -15.617 -55.284 1.00 8.04 842 VAL B O 1
ATOM 1367 N N . MET B 1 78 ? 13.321 -14.763 -54.142 1.00 5.90 843 MET B N 1
ATOM 1368 C CA . MET B 1 78 ? 12.601 -16.041 -54.032 1.00 5.71 843 MET B CA 1
ATOM 1369 C C . MET B 1 78 ? 11.398 -16.022 -54.950 1.00 5.40 843 MET B C 1
ATOM 1370 O O . MET B 1 78 ? 10.692 -14.994 -54.994 1.00 7.29 843 MET B O 1
ATOM 1375 N N . ASP B 1 79 ? 11.130 -17.157 -55.604 1.00 6.80 844 ASP B N 1
ATOM 1376 C CA . ASP B 1 79 ? 9.920 -17.242 -56.453 1.00 6.43 844 ASP B CA 1
ATOM 1377 C C . ASP B 1 79 ? 8.775 -17.963 -55.776 1.00 7.10 844 ASP B C 1
ATOM 1378 O O . ASP B 1 79 ? 8.854 -18.306 -54.567 1.00 6.90 844 ASP B O 1
ATOM 1383 N N . SER B 1 80 ? 7.703 -18.181 -56.531 1.00 5.87 845 SER B N 1
ATOM 1384 C CA . SER B 1 80 ? 6.475 -18.796 -56.046 1.00 6.43 845 SER B CA 1
ATOM 1385 C C . SER B 1 80 ? 6.624 -20.293 -55.771 1.00 6.44 845 SER B C 1
ATOM 1386 O O . SER B 1 80 ? 5.670 -20.928 -55.310 1.00 7.81 845 SER B O 1
ATOM 1389 N N . SER B 1 81 ? 7.809 -20.881 -56.037 1.00 6.95 846 SER B N 1
ATOM 1390 C CA . SER B 1 81 ? 8.124 -22.256 -55.634 1.00 7.17 846 SER B CA 1
ATOM 1391 C C . SER B 1 81 ? 9.094 -22.302 -54.479 1.00 9.44 846 SER B C 1
ATOM 1392 O O . SER B 1 81 ? 9.583 -23.404 -54.154 1.00 10.95 846 SER B O 1
ATOM 1395 N N . GLY B 1 82 ? 9.396 -21.141 -53.863 1.00 7.51 847 GLY B N 1
ATOM 1396 C CA . GLY B 1 82 ? 10.298 -21.100 -52.725 1.00 7.69 847 GLY B CA 1
ATOM 1397 C C . GLY B 1 82 ? 11.795 -21.279 -53.098 1.00 10.01 847 GLY B C 1
ATOM 1398 O O . GLY B 1 82 ? 12.618 -21.550 -52.231 1.00 12.86 847 GLY B O 1
ATOM 1399 N N . GLN B 1 83 ? 12.113 -21.120 -54.387 1.00 8.66 848 GLN B N 1
ATOM 1400 C CA . GLN B 1 83 ? 13.474 -21.250 -54.841 1.00 8.60 848 GLN B CA 1
ATOM 1401 C C . GLN B 1 83 ? 14.101 -19.909 -55.238 1.00 8.48 848 GLN B C 1
ATOM 1402 O O . GLN B 1 83 ? 13.412 -18.944 -55.497 1.00 8.79 848 GLN B O 1
ATOM 1408 N N . MET B 1 84 ? 15.431 -19.875 -55.225 1.00 9.87 849 MET B N 1
ATOM 1409 C CA . MET B 1 84 ? 16.148 -18.573 -55.212 1.00 9.07 849 MET B CA 1
ATOM 1410 C C . MET B 1 84 ? 17.068 -18.365 -56.379 1.00 7.60 849 MET B C 1
ATOM 1411 O O . MET B 1 84 ? 17.672 -19.329 -56.895 1.00 9.88 849 MET B O 1
ATOM 1416 N N . SER B 1 85 ? 17.245 -17.078 -56.737 1.00 8.09 850 SER B N 1
ATOM 1417 C CA . SER B 1 85 ? 18.386 -16.611 -57.555 1.00 6.35 850 SER B CA 1
ATOM 1418 C C . SER B 1 85 ? 19.118 -15.527 -56.783 1.00 6.85 850 SER B C 1
ATOM 1419 O O . SER B 1 85 ? 18.563 -14.994 -55.845 1.00 7.04 850 SER B O 1
ATOM 1422 N N . GLU B 1 86 ? 20.328 -15.210 -57.223 1.00 8.25 851 GLU B N 1
ATOM 1423 C CA . GLU B 1 86 ? 21.141 -14.208 -56.595 1.00 8.18 851 GLU B CA 1
ATOM 1424 C C . GLU B 1 86 ? 21.950 -13.417 -57.618 1.00 7.71 851 GLU B C 1
ATOM 1425 O O . GLU B 1 86 ? 22.363 -13.965 -58.645 1.00 9.12 851 GLU B O 1
ATOM 1431 N N . LYS B 1 87 ? 22.204 -12.164 -57.302 1.00 7.56 852 LYS B N 1
ATOM 1432 C CA . LYS B 1 87 ? 23.125 -11.308 -58.093 1.00 6.47 852 LYS B CA 1
ATOM 1433 C C . LYS B 1 87 ? 23.874 -10.451 -57.086 1.00 6.70 852 LYS B C 1
ATOM 1434 O O . LYS B 1 87 ? 23.397 -10.188 -55.971 1.00 7.69 852 LYS B O 1
ATOM 1440 N N . THR B 1 88 ? 25.060 -10.035 -57.499 1.00 6.41 853 THR B N 1
ATOM 1441 C CA . THR B 1 88 ? 25.865 -9.100 -56.698 1.00 6.57 853 THR B CA 1
ATOM 1442 C C . THR B 1 88 ? 26.358 -7.938 -57.509 1.00 5.50 853 THR B C 1
ATOM 1443 O O . THR B 1 88 ? 26.566 -8.041 -58.696 1.00 8.09 853 THR B O 1
ATOM 1447 N N . MET B 1 89 ? 26.509 -6.794 -56.842 1.00 6.15 854 MET B N 1
ATOM 1448 C CA . MET B 1 89 ? 27.128 -5.591 -57.455 1.00 6.25 854 MET B CA 1
ATOM 1449 C C . MET B 1 89 ? 28.023 -4.922 -56.423 1.00 6.01 854 MET B C 1
ATOM 1450 O O . MET B 1 89 ? 27.902 -5.172 -55.254 1.00 9.27 854 MET B O 1
ATOM 1455 N N . LYS B 1 90 ? 28.855 -4.024 -56.857 1.00 8.08 855 LYS B N 1
ATOM 1456 C CA . LYS B 1 90 ? 29.769 -3.308 -55.966 1.00 7.98 855 LYS B CA 1
ATOM 1457 C C . LYS B 1 90 ? 29.422 -1.800 -56.002 1.00 6.57 855 LYS B C 1
ATOM 1458 O O . LYS B 1 90 ? 29.164 -1.216 -57.060 1.00 7.77 855 LYS B O 1
ATOM 1464 N N . ILE B 1 91 ? 29.466 -1.164 -54.819 1.00 6.67 856 ILE B N 1
ATOM 1465 C CA . ILE B 1 91 ? 29.272 0.310 -54.727 1.00 6.93 856 ILE B CA 1
ATOM 1466 C C . ILE B 1 91 ? 30.466 0.898 -53.970 1.00 5.28 856 ILE B C 1
ATOM 1467 O O . ILE B 1 91 ? 30.932 0.316 -52.960 1.00 7.76 856 ILE B O 1
ATOM 1472 N N . LYS B 1 92 ? 30.993 2.010 -54.449 1.00 6.05 857 LYS B N 1
ATOM 1473 C CA . LYS B 1 92 ? 32.078 2.736 -53.745 1.00 6.74 857 LYS B CA 1
ATOM 1474 C C . LYS B 1 92 ? 31.481 3.991 -53.135 1.00 6.26 857 LYS B C 1
ATOM 1475 O O . LYS B 1 92 ? 30.884 4.818 -53.813 1.00 8.71 857 LYS B O 1
ATOM 1481 N N . ILE B 1 93 ? 31.646 4.098 -51.817 1.00 6.50 858 ILE B N 1
ATOM 1482 C CA . ILE B 1 93 ? 31.127 5.253 -51.047 1.00 5.80 858 ILE B CA 1
ATOM 1483 C C . ILE B 1 93 ? 32.264 6.238 -50.817 1.00 7.34 858 ILE B C 1
ATOM 1484 O O . ILE B 1 93 ? 33.271 5.874 -50.205 1.00 7.30 858 ILE B O 1
ATOM 1489 N N . THR B 1 94 ? 32.094 7.465 -51.287 1.00 7.54 859 THR B N 1
ATOM 1490 C CA . THR B 1 94 ? 33.065 8.561 -51.079 1.00 8.28 859 THR B CA 1
ATOM 1491 C C . THR B 1 94 ? 32.354 9.688 -50.349 1.00 9.83 859 THR B C 1
ATOM 1492 O O . THR B 1 94 ? 31.214 9.547 -50.009 1.00 11.52 859 THR B O 1
ATOM 1496 N N . ASP B 1 95 ? 33.050 10.783 -50.039 1.00 9.28 860 ASP B N 1
ATOM 1497 C CA . ASP B 1 95 ? 32.333 11.946 -49.518 1.00 10.84 860 ASP B CA 1
ATOM 1498 C C . ASP B 1 95 ? 31.334 12.496 -50.556 1.00 12.00 860 ASP B C 1
ATOM 1499 O O . ASP B 1 95 ? 30.334 13.135 -50.120 1.00 15.16 860 ASP B O 1
#

Radius of gyration: 21.15 Å; Cα contacts (8 Å, |Δi|>4): 449; chains: 2; bounding box: 41×66×52 Å

Organism: Hathewaya histolytica (NCBI:txid1498)

GO terms:
  GO:0005509 calcium ion binding (F, IDA)
  GO:0005518 collagen binding (F, IDA)
  GO:0005576 extracellular region (C, IDA)
  GO:0008270 zinc ion binding (F, IDA)
  GO:0034701 tripeptidase activity (F, IDA)
  GO:0004175 endopeptidase activity (F, IDA)
  GO:0032963 collagen metabolic process (P, IDA)
  GO:0005576 extracellular region (C, EXP)
  GO:0004222 metalloendopeptidase activity (F, EXP)
  GO:0004222 metalloendopeptidase activity (F, IMP)

Secondary structure (DSSP, 8-state):
-PPPPGGGPPPPBP--B--SEEETTSEEE-B-TT-B-TTS-EEEEEEE-SSSPPPB--SS-EEE--S-EEEEEEEEEEETTS-EEEEEEEEEEE-/-PPPPGGGPPPPB---B--SEEETTSEEE-B-TT-B-TTS-EEEEEEE-SSSPPPB--SS-EEE--S-EEEEEEEEEEETTS-EEEEEEEEEEE-

Foldseek 3Di:
DDDDDPVPFAAKDWDKADDQEAEAFDKDKIARPPTAGPVFGWDWKWKDFQQPDHIDGDRIDIDHHHDFAKGKMKMWTATPSRDIDIDIDIHGYYD/DDDDDPVPFAAKDWDKAFDQEDEAQDKDKIARPPIAGPVFGWDWKWKDFQQPDHIDGDRIDIDHDHDFAKGKIKMWTATPSRDIDIDIDMHGYDD

B-factor: mean 14.12, std 10.26, range [4.56, 94.63]

Nearest PDB structures (foldseek):
  4jgu-assembly2_B  TM=1.011E+00  e=8.863E-18  Hathewaya histolytica
  4tn9-assembly1_A  TM=9.598E-01  e=5.466E-09  Hathewaya histolytica
  4u6t-assembly1_A  TM=9.704E-01  e=1.287E-08  Hathewaya histolytica
  2y72-assembly2_B  TM=9.620E-01  e=1.287E-08  Hathewaya histolytica
  4aqo-assembly1_A  TM=9.598E-01  e=2.874E-08  Hathewaya histolytica

CATH classification: 2.60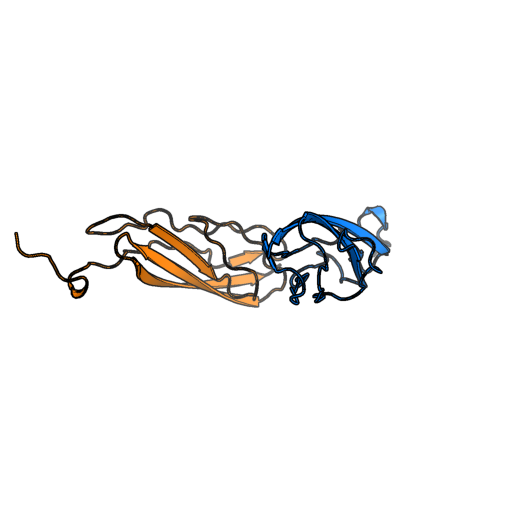.40.10

Sequence (190 aa):
AEIKDLSENKLPVIYMHVPKSGALNQKVVVFYGKGTYDPDGSIAGYQWDFGDGSDFSSEQNPSHVYTKKGEYTVTLRVMDSSGQMSEKTMKIKITDAEIKDLSENKLPVIYMHVPKSGALNQKVVFYGKGTYDPDGSIAGYQWDFGDGSDFSSEQNPSHVYTKKGEYTVTLRVMDSSGQMSEKTMKIKITD